Protein 9L4T (pdb70)

Radius of gyration: 19.94 Å; Cα contacts (8 Å, |Δi|>4): 734; chains: 2; bounding box: 51×48×60 Å

InterPro domains:
  IPR001214 SET domain [PF00856] (81-124)
  IPR003616 Post-SET domain [PS50868] (133-149)
  IPR003616 Post-SET domain [SM00508] (133-149)
  IPR046341 SET domain superfamily [G3DSA:2.170.270.10] (27-158)
  IPR046341 SET domain superfamily [SSF82199] (33-145)
  IPR053201 Flavunoidine biosynthesis N-methyltransferase [PTHR12350] (49-162)

Foldseek 3Di:
DAALDPDPVDDVVVFAHHPCFKDWAADPDRQTDAIFTQAKDAAFDWNGAAAADKDQDADQQWWDQDDGIIGRDPRPDSRHAADPDFQWDADSVRRTIGGHHIDHRGDTGHHHSQVTFLFHPDKDADDNVDPPTPRIHTHVNDDDDPVRVVVVVVVVVD/DAAQPPDPVDDVVVFAHHCCFKDFDADPVRDADAMFGAAWDAAFDFNGAAAADKDQDADQQWWAQDDGITGRDPRHPSRAAADPDFQWEQDSVRRTIGGHHGGHGGDTGHYHRQVTFLFHPDKDADDNPDPPDPRIHTHVNDDQDPVRCCSVVVCCVVVD

Sequence (318 aa):
RTGIYPSSDLKVEDGYPSSDTFQIIQTQDGRGAGVRVLKTFARGRRMARVSGQITAFCRLHTLQINAHTHLYDPHFSGLLLHSCVPNVRLDMAGFELWSLRDIAAGEMLTMDYASTEDVLMRQFECHCGAPNCRRWITGAKELPNDIGQALLAGLRAARTGIYPSSDLKVEDGYPSSDTFQIIQTQDGRGAGVRVLKTFARGRRMARVSGQITAFCRLHTLQINAHTHLYDPHFSGLLLHSCVPNVRLDMAGFELWSLRDIAAGEMLTMDYASTEDVLMRQFECHCGAPNCRRWITGAKELPNDIGQALLAGLRAAAL

Organism: Burkholderia thailandensis (strain ATCC 700388 / DSM 13276 / CCUG 48851 / CIP 106301 / E264) (NCBI:txid271848)

Secondary structure (DSSP, 8-state):
--BSSS-TTS-GGGT--BTTTEEEEE-SSSSEEEEEESS-B-SS-EEEE---EEESS--TTEEEEETTEEEE-TTTGGGPEE-SS-SEEEETTTTEEEESS-B-TTPEEEE-GGGT-SS-SS-EE-----TT--SEE--TT----HHHHHHHHHHS--/--BSSS-TTS-GGGT--BTTTEEEEE-TTS-EEEEEE-S-B-TT-EEEE---EEESS--TTEEEEETTEEEE-TTTGGGPEE-SS-SEEEETTTTEEEESS-B-TTPBPEE-GGGT-SS-SS-EE-----TT--SEE--TT----HHHHHHHHHHTTTT-

Nearest PDB structures (foldseek):
  4ynp-assembly1_A  TM=8.153E-01  e=9.801E-07  Homo sapiens
  4ype-assembly1_A  TM=7.576E-01  e=3.248E-07  Homo sapiens
  4ynm-assembly2_B  TM=7.936E-01  e=5.052E-07  Homo sapiens
  4ypu-assembly1_A  TM=7.597E-01  e=1.036E-06  Homo sapiens
  4ynp-assembly2_B  TM=7.049E-01  e=4.051E-07  Homo sapiens

Structure (mmCIF, N/CA/C/O backbone):
data_9L4T
#
_entry.id   9L4T
#
_cell.length_a   122.954
_cell.length_b   67.416
_cell.length_c   59.251
_cell.angle_alpha   90.00
_cell.angle_beta   117.48
_cell.angle_gamma   90.00
#
_symmetry.space_group_name_H-M   'C 1 2 1'
#
loop_
_entity.id
_entity.type
_entity.pdbx_description
1 polymer BurB
2 non-polymer METHIONINE
3 water water
#
loop_
_atom_site.group_PDB
_atom_site.id
_atom_site.type_symbol
_atom_site.label_atom_id
_atom_site.label_alt_id
_atom_site.label_comp_id
_atom_site.label_asym_id
_atom_site.label_entity_id
_atom_site.label_seq_id
_atom_site.pdbx_PDB_ins_code
_atom_site.Cartn_x
_atom_site.Cartn_y
_atom_site.Cartn_z
_atom_site.occupancy
_atom_site.B_iso_or_equiv
_atom_site.auth_seq_id
_atom_site.auth_comp_id
_atom_site.auth_asym_id
_atom_site.auth_atom_id
_atom_site.pdbx_PDB_model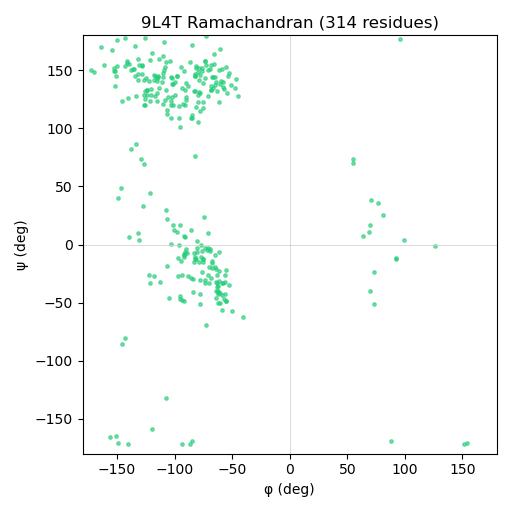_num
ATOM 1 N N . ARG A 1 12 ? -20.592 16.794 17.230 1.00 72.80 12 ARG A N 1
ATOM 2 C CA . ARG A 1 12 ? -21.451 15.780 16.627 1.00 69.00 12 ARG A CA 1
ATOM 3 C C . ARG A 1 12 ? -21.099 14.393 17.136 1.00 65.91 12 ARG A C 1
ATOM 4 O O . ARG A 1 12 ? -19.964 14.145 17.541 1.00 69.89 12 ARG A O 1
ATOM 12 N N . THR A 1 13 ? -22.077 13.489 17.089 1.00 66.48 13 THR A N 1
ATOM 13 C CA . THR A 1 13 ? -21.934 12.122 17.579 1.00 68.09 13 THR A CA 1
ATOM 14 C C . THR A 1 13 ? -21.732 11.139 16.425 1.00 64.13 13 THR A C 1
ATOM 15 O O . THR A 1 13 ? -22.403 11.232 15.394 1.00 63.36 13 THR A O 1
ATOM 19 N N . GLY A 1 14 ? -20.821 10.181 16.611 1.00 58.79 14 GLY A N 1
ATOM 20 C CA . GLY A 1 14 ? -20.286 9.392 15.514 1.00 56.91 14 GLY A CA 1
ATOM 21 C C . GLY A 1 14 ? -20.763 7.951 15.486 1.00 54.64 14 GLY A C 1
ATOM 22 O O . GLY A 1 14 ? -21.082 7.365 16.522 1.00 55.24 14 GLY A O 1
ATOM 23 N N . ILE A 1 15 ? -20.784 7.368 14.283 1.00 53.51 15 ILE A N 1
ATOM 24 C CA . ILE A 1 15 ? -21.170 5.961 14.154 1.00 51.77 15 ILE A CA 1
ATOM 25 C C . ILE A 1 15 ? -20.196 5.054 14.909 1.00 48.56 15 ILE A C 1
ATOM 26 O O . ILE A 1 15 ? -20.614 4.095 15.569 1.00 48.70 15 ILE A O 1
ATOM 31 N N . TYR A 1 16 ? -18.885 5.313 14.808 1.00 47.29 16 TYR A N 1
ATOM 32 C CA . TYR A 1 16 ? -17.908 4.403 15.434 1.00 49.33 16 TYR A CA 1
ATOM 33 C C . TYR A 1 16 ? -17.977 4.548 16.949 1.00 50.48 16 TYR A C 1
ATOM 34 O O . TYR A 1 16 ? -17.897 5.672 17.459 1.00 53.17 16 TYR A O 1
ATOM 43 N N . PRO A 1 17 ? -18.132 3.450 17.699 1.00 48.17 17 PRO A N 1
ATOM 44 C CA . PRO A 1 17 ? -18.172 3.575 19.176 1.00 53.23 17 PRO A CA 1
ATOM 45 C C . PRO A 1 17 ? -16.953 4.282 19.753 1.00 58.18 17 PRO A C 1
ATOM 46 O O . PRO A 1 17 ? -17.098 5.206 20.568 1.00 61.26 17 PRO A O 1
ATOM 50 N N . SER A 1 18 ? -15.752 3.870 19.342 1.00 56.71 18 SER A N 1
ATOM 51 C CA . SER A 1 18 ? -14.513 4.453 19.840 1.00 60.27 18 SER A CA 1
ATOM 52 C C . SER A 1 18 ? -14.576 5.977 19.888 1.00 62.69 18 SER A C 1
ATOM 53 O O . SER A 1 18 ? -14.905 6.633 18.898 1.00 60.79 18 SER A O 1
ATOM 56 N N . SER A 1 19 ? -14.256 6.533 21.058 1.00 65.35 19 SER A N 1
ATOM 57 C CA . SER A 1 19 ? -14.116 7.973 21.245 1.00 65.77 19 SER A CA 1
ATOM 58 C C . SER A 1 19 ? -12.802 8.516 20.691 1.00 65.55 19 SER A C 1
ATOM 59 O O . SER A 1 19 ? -12.560 9.726 20.780 1.00 65.91 19 SER A O 1
ATOM 62 N N . ASP A 1 20 ? -11.944 7.658 20.131 1.00 65.56 20 ASP A N 1
ATOM 63 C CA . ASP A 1 20 ? -10.743 8.119 19.441 1.00 65.70 20 ASP A CA 1
ATOM 64 C C . ASP A 1 20 ? -11.045 8.684 18.058 1.00 63.88 20 ASP A C 1
ATOM 65 O O . ASP A 1 20 ? -10.259 9.480 17.532 1.00 60.31 20 ASP A O 1
ATOM 70 N N . LEU A 1 21 ? -12.161 8.285 17.461 1.00 63.60 21 LEU A N 1
ATOM 71 C CA . LEU A 1 21 ? -12.523 8.681 16.108 1.00 59.33 21 LEU A CA 1
ATOM 72 C C . LEU A 1 21 ? -13.555 9.794 16.194 1.00 60.85 21 LEU A C 1
ATOM 73 O O . LEU A 1 21 ? -14.628 9.608 16.781 1.00 63.83 21 LEU A O 1
ATOM 78 N N . LYS A 1 22 ? -13.217 10.952 15.632 1.00 62.26 22 LYS A N 1
ATOM 79 C CA . LYS A 1 22 ? -13.981 12.179 15.808 1.00 63.19 22 LYS A CA 1
ATOM 80 C C . LYS A 1 22 ? -14.655 12.566 14.503 1.00 61.70 22 LYS A C 1
ATOM 81 O O . LYS A 1 22 ? -14.053 12.459 13.429 1.00 58.90 22 LYS A O 1
ATOM 87 N N . VAL A 1 23 ? -15.902 13.030 14.614 1.00 64.51 23 VAL A N 1
ATOM 88 C CA . VAL A 1 23 ? -16.682 13.401 13.439 1.00 62.28 23 VAL A CA 1
ATOM 89 C C . VAL A 1 23 ? -16.031 14.570 12.709 1.00 68.93 23 VAL A C 1
ATOM 90 O O . VAL A 1 23 ? -16.031 14.626 11.470 1.00 65.25 23 VAL A O 1
ATOM 94 N N . GLU A 1 24 ? -15.451 15.517 13.461 1.00 77.23 24 GLU A N 1
ATOM 95 C CA . GLU A 1 24 ? -14.842 16.696 12.850 1.00 80.16 24 GLU A CA 1
ATOM 96 C C . GLU A 1 24 ? -13.600 16.353 12.027 1.00 80.54 24 GLU A C 1
ATOM 97 O O . GLU A 1 24 ? -13.157 17.177 11.217 1.00 82.23 24 GLU A O 1
ATOM 103 N N . ASP A 1 25 ? -13.041 15.160 12.208 1.00 70.66 25 ASP A N 1
ATOM 104 C CA . ASP A 1 25 ? -11.956 14.650 11.382 1.00 64.66 25 ASP A CA 1
ATOM 105 C C . ASP A 1 25 ? -12.454 13.854 10.180 1.00 59.06 25 ASP A C 1
ATOM 106 O O . ASP A 1 25 ? -11.638 13.262 9.472 1.00 58.79 25 ASP A O 1
ATOM 111 N N . GLY A 1 26 ? -13.771 13.813 9.941 1.00 58.69 26 GLY A N 1
ATOM 112 C CA . GLY A 1 26 ? -14.344 13.120 8.805 1.00 51.54 26 GLY A CA 1
ATOM 113 C C . GLY A 1 26 ? -14.897 11.735 9.081 1.00 49.27 26 GLY A C 1
ATOM 114 O O . GLY A 1 26 ? -15.318 11.054 8.132 1.00 46.29 26 GLY A O 1
ATOM 115 N N . TYR A 1 27 ? -14.899 11.284 10.330 1.00 47.91 27 TYR A N 1
ATOM 116 C CA . TYR A 1 27 ? -15.459 9.973 10.606 1.00 45.50 27 TYR A CA 1
ATOM 117 C C . TYR A 1 27 ? -16.985 10.087 10.658 1.00 49.59 27 TYR A C 1
ATOM 118 O O . TYR A 1 27 ? -17.524 11.141 11.009 1.00 50.56 27 TYR A O 1
ATOM 127 N N . PRO A 1 28 ? -17.710 9.034 10.273 1.00 48.16 28 PRO A N 1
ATOM 128 C CA . PRO A 1 28 ? -19.140 9.201 9.965 1.00 46.97 28 PRO A CA 1
ATOM 129 C C . PRO A 1 28 ? -19.977 9.561 11.187 1.00 50.96 28 PRO A C 1
ATOM 130 O O . PRO A 1 28 ? -19.752 9.065 12.297 1.00 48.72 28 PRO A O 1
ATOM 134 N N . SER A 1 29 ? -20.982 10.412 10.960 1.00 54.66 29 SER A N 1
ATOM 135 C CA . SER A 1 29 ? -21.915 10.815 12.003 1.00 56.37 29 SER A CA 1
ATOM 136 C C . SER A 1 29 ? -23.323 10.318 11.691 1.00 59.56 29 SER A C 1
ATOM 137 O O . SER A 1 29 ? -23.742 10.269 10.527 1.00 53.75 29 SER A O 1
ATOM 140 N N . SER A 1 30 ? -24.052 9.964 12.754 1.00 59.06 30 SER A N 1
ATOM 141 C CA . SER A 1 30 ? -25.441 9.537 12.624 1.00 61.43 30 SER A CA 1
ATOM 142 C C . SER A 1 30 ? -26.356 10.647 12.108 1.00 62.99 30 SER A C 1
ATOM 143 O O . SER A 1 30 ? -27.443 10.354 11.598 1.00 63.80 30 SER A O 1
ATOM 146 N N . ASP A 1 31 ? -25.963 11.913 12.231 1.00 61.97 31 ASP A N 1
ATOM 147 C CA . ASP A 1 31 ? -26.753 12.939 11.564 1.00 62.51 31 ASP A CA 1
ATOM 148 C C . ASP A 1 31 ? -26.619 12.871 10.046 1.00 58.53 31 ASP A C 1
ATOM 149 O O . ASP A 1 31 ? -27.303 13.629 9.345 1.00 60.57 31 ASP A O 1
ATOM 154 N N . THR A 1 32 ? -25.743 12.000 9.534 1.00 56.65 32 THR A N 1
ATOM 155 C CA . THR A 1 32 ? -25.520 11.794 8.109 1.00 55.59 32 THR A CA 1
ATOM 156 C C . THR A 1 32 ? -25.774 10.369 7.654 1.00 53.08 32 THR A C 1
ATOM 157 O O . THR A 1 32 ? -26.214 10.170 6.523 1.00 52.47 32 THR A O 1
ATOM 161 N N . PHE A 1 33 ? -25.512 9.377 8.497 1.00 54.04 33 PHE A N 1
ATOM 162 C CA . PHE A 1 33 ? -25.649 7.973 8.136 1.00 51.55 33 PHE A CA 1
ATOM 163 C C . PHE A 1 33 ? -26.589 7.283 9.117 1.00 51.41 33 PHE A C 1
ATOM 164 O O . PHE A 1 33 ? -26.450 7.440 10.334 1.00 54.11 33 PHE A O 1
ATOM 172 N N . GLN A 1 34 ? -27.536 6.519 8.593 1.00 50.80 34 GLN A N 1
ATOM 173 C CA . GLN A 1 34 ? -28.429 5.710 9.409 1.00 51.98 34 GLN A CA 1
ATOM 174 C C . GLN A 1 34 ? -28.174 4.240 9.101 1.00 50.75 34 GLN A C 1
ATOM 175 O O . GLN A 1 34 ? -28.140 3.842 7.930 1.00 50.03 34 GLN A O 1
ATOM 181 N N . ILE A 1 35 ? -27.989 3.438 10.147 1.00 49.31 35 ILE A N 1
ATOM 182 C CA . ILE A 1 35 ? -27.799 2.001 9.990 1.00 50.16 35 ILE A CA 1
ATOM 183 C C . ILE A 1 35 ? -29.178 1.346 10.053 1.00 49.96 35 ILE A C 1
ATOM 184 O O . ILE A 1 35 ? -29.934 1.554 11.006 1.00 52.25 35 ILE A O 1
ATOM 189 N N . ILE A 1 36 ? -29.525 0.589 9.019 1.00 48.99 36 ILE A N 1
ATOM 190 C CA . ILE A 1 36 ? -30.848 -0.016 8.914 1.00 55.44 36 ILE A CA 1
ATOM 191 C C . ILE A 1 36 ? -30.802 -1.405 9.547 1.00 60.64 36 ILE A C 1
ATOM 192 O O . ILE A 1 36 ? -30.049 -2.279 9.094 1.00 59.50 36 ILE A O 1
ATOM 197 N N . GLN A 1 37 ? -31.612 -1.616 10.581 1.00 65.57 37 GLN A N 1
ATOM 198 C CA . GLN A 1 37 ? -31.731 -2.921 11.215 1.00 74.78 37 GLN A CA 1
ATOM 199 C C . GLN A 1 37 ? -33.034 -3.596 10.801 1.00 81.54 37 GLN A C 1
ATOM 200 O O . GLN A 1 37 ? -33.995 -2.944 10.387 1.00 77.81 37 GLN A O 1
ATOM 206 N N . THR A 1 38 ? -33.058 -4.922 10.925 1.00 91.60 38 THR A N 1
ATOM 207 C CA . THR A 1 38 ? -34.277 -5.687 10.699 1.00 97.39 38 THR A CA 1
ATOM 208 C C . THR A 1 38 ? -35.003 -5.882 12.037 1.00 104.27 38 THR A C 1
ATOM 209 O O . THR A 1 38 ? -34.627 -5.291 13.053 1.00 106.97 38 THR A O 1
ATOM 213 N N . GLN A 1 39 ? -36.063 -6.705 12.057 1.00 104.18 39 GLN A N 1
ATOM 214 C CA . GLN A 1 39 ? -36.826 -6.900 13.292 1.00 104.28 39 GLN A CA 1
ATOM 215 C C . GLN A 1 39 ? -35.940 -7.375 14.437 1.00 102.71 39 GLN A C 1
ATOM 216 O O . GLN A 1 39 ? -36.210 -7.068 15.605 1.00 101.13 39 GLN A O 1
ATOM 222 N N . ASP A 1 40 ? -34.841 -8.030 14.120 1.00 103.87 40 ASP A N 1
ATOM 223 C CA . ASP A 1 40 ? -33.899 -8.413 15.160 1.00 102.37 40 ASP A CA 1
ATOM 224 C C . ASP A 1 40 ? -32.635 -7.566 15.116 1.00 102.92 40 ASP A C 1
ATOM 225 O O . ASP A 1 40 ? -32.715 -6.349 15.014 1.00 103.91 40 ASP A O 1
ATOM 230 N N . GLY A 1 41 ? -31.465 -8.187 15.177 1.00 99.01 41 GLY A N 1
ATOM 231 C CA . GLY A 1 41 ? -30.251 -7.399 15.250 1.00 93.86 41 GLY A CA 1
ATOM 232 C C . GLY A 1 41 ? -29.441 -7.386 13.971 1.00 92.46 41 GLY A C 1
ATOM 233 O O . GLY A 1 41 ? -28.579 -6.519 13.792 1.00 88.24 41 GLY A O 1
ATOM 234 N N . ARG A 1 42 ? -29.693 -8.348 13.083 1.00 95.79 42 ARG A N 1
ATOM 235 C CA . ARG A 1 42 ? -28.978 -8.403 11.813 1.00 89.36 42 ARG A CA 1
ATOM 236 C C . ARG A 1 42 ? -29.314 -7.179 10.969 1.00 83.49 42 ARG A C 1
ATOM 237 O O . ARG A 1 42 ? -30.442 -6.677 10.993 1.00 85.38 42 ARG A O 1
ATOM 245 N N . GLY A 1 43 ? -28.322 -6.689 10.233 1.00 74.99 43 GLY A N 1
ATOM 246 C CA . GLY A 1 43 ? -28.471 -5.420 9.556 1.00 69.83 43 GLY A CA 1
ATOM 247 C C . GLY A 1 43 ? -29.144 -5.510 8.189 1.00 64.59 43 GLY A C 1
ATOM 248 O O . GLY A 1 43 ? -29.384 -6.585 7.631 1.00 66.58 43 GLY A O 1
ATOM 249 N N . ALA A 1 44 ? -29.437 -4.335 7.639 1.00 56.75 44 ALA A N 1
ATOM 250 C CA . ALA A 1 44 ? -30.032 -4.242 6.309 1.00 54.84 44 ALA A CA 1
ATOM 251 C C . ALA A 1 44 ? -29.544 -2.984 5.580 1.00 52.55 44 ALA A C 1
ATOM 252 O O . ALA A 1 44 ? -30.329 -2.227 5.011 1.00 51.38 44 ALA A O 1
ATOM 254 N N . GLY A 1 45 ? -28.228 -2.744 5.578 1.00 50.45 45 GLY A N 1
ATOM 255 C CA . GLY A 1 45 ? -27.634 -1.672 4.792 1.00 46.24 45 GLY A CA 1
ATOM 256 C C . GLY A 1 45 ? -27.422 -0.394 5.585 1.00 47.19 45 GLY A C 1
ATOM 257 O O . GLY A 1 45 ? -27.779 -0.274 6.758 1.00 48.09 45 GLY A O 1
ATOM 258 N N . VAL A 1 46 ? -26.818 0.584 4.909 1.00 44.20 46 VAL A N 1
ATOM 259 C CA . VAL A 1 46 ? -26.567 1.911 5.460 1.00 46.10 46 VAL A CA 1
ATOM 260 C C . VAL A 1 46 ? -27.211 2.937 4.536 1.00 47.25 46 VAL A C 1
ATOM 261 O O . VAL A 1 46 ? -27.008 2.896 3.317 1.00 46.31 46 VAL A O 1
ATOM 265 N N . ARG A 1 47 ? -27.944 3.880 5.116 1.00 45.73 47 ARG A N 1
ATOM 266 C CA . ARG A 1 47 ? -28.647 4.907 4.359 1.00 48.26 47 ARG A CA 1
ATOM 267 C C . ARG A 1 47 ? -28.066 6.281 4.670 1.00 48.86 47 ARG A C 1
ATOM 268 O O . ARG A 1 47 ? -27.736 6.578 5.823 1.00 49.18 47 ARG A O 1
ATOM 276 N N . VAL A 1 48 ? -27.945 7.123 3.643 1.00 51.36 48 VAL A N 1
ATOM 277 C CA . VAL A 1 48 ? -27.448 8.483 3.813 1.00 49.08 48 VAL A CA 1
ATOM 278 C C . VAL A 1 48 ? -28.611 9.421 4.124 1.00 50.56 48 VAL A C 1
ATOM 279 O O . VAL A 1 48 ? -29.701 9.333 3.533 1.00 49.28 48 VAL A O 1
ATOM 283 N N . LEU A 1 49 ? -28.398 10.304 5.091 1.00 51.46 49 LEU A N 1
ATOM 284 C CA . LEU A 1 49 ? -29.448 11.241 5.446 1.00 53.57 49 LEU A CA 1
ATOM 285 C C . LEU A 1 49 ? -29.303 12.571 4.733 1.00 54.69 49 LEU A C 1
ATOM 286 O O . LEU A 1 49 ? -30.251 13.353 4.735 1.00 52.83 49 LEU A O 1
ATOM 291 N N . LYS A 1 50 ? -28.147 12.843 4.135 1.00 55.67 50 LYS A N 1
ATOM 292 C CA . LYS A 1 50 ? -27.887 14.062 3.384 1.00 56.92 50 LYS A CA 1
ATOM 293 C C . LYS A 1 50 ? -27.513 13.706 1.953 1.00 57.95 50 LYS A C 1
ATOM 294 O O . LYS A 1 50 ? -27.080 12.591 1.659 1.00 56.51 50 LYS A O 1
ATOM 300 N N . THR A 1 51 ? -27.682 14.673 1.062 1.00 52.30 51 THR A N 1
ATOM 301 C CA . THR A 1 51 ? -27.293 14.492 -0.326 1.00 54.04 51 THR A CA 1
ATOM 302 C C . THR A 1 51 ? -25.777 14.673 -0.489 1.00 52.79 51 THR A C 1
ATOM 303 O O . THR A 1 51 ? -25.154 15.504 0.186 1.00 51.32 51 THR A O 1
ATOM 307 N N . PHE A 1 52 ? -25.175 13.842 -1.346 1.00 52.59 52 PHE A N 1
ATOM 308 C CA . PHE A 1 52 ? -23.744 13.901 -1.643 1.00 52.96 52 PHE A CA 1
ATOM 309 C C . PHE A 1 52 ? -23.560 14.029 -3.144 1.00 52.78 52 PHE A C 1
ATOM 310 O O . PHE A 1 52 ? -24.079 13.204 -3.901 1.00 55.86 52 PHE A O 1
ATOM 318 N N . ALA A 1 53 ? -22.838 15.060 -3.573 1.00 50.57 53 ALA A N 1
ATOM 319 C CA . ALA A 1 53 ? -22.403 15.135 -4.961 1.00 51.85 53 ALA A CA 1
ATOM 320 C C . ALA A 1 53 ? -21.353 14.066 -5.238 1.00 52.63 53 ALA A C 1
ATOM 321 O O . ALA A 1 53 ? -20.601 13.653 -4.345 1.00 48.96 53 ALA A O 1
ATOM 323 N N . ARG A 1 54 ? -21.311 13.612 -6.491 1.00 50.50 54 ARG A N 1
ATOM 324 C CA . ARG A 1 54 ? -20.314 12.627 -6.882 1.00 50.84 54 ARG A CA 1
ATOM 325 C C . ARG A 1 54 ? -18.907 13.186 -6.700 1.00 49.33 54 ARG A C 1
ATOM 326 O O . ARG A 1 54 ? -18.673 14.396 -6.810 1.00 45.66 54 ARG A O 1
ATOM 334 N N . GLY A 1 55 ? -17.967 12.289 -6.410 1.00 47.88 55 GLY A N 1
ATOM 335 C CA . GLY A 1 55 ? -16.566 12.684 -6.316 1.00 47.85 55 GLY A CA 1
ATOM 336 C C . GLY A 1 55 ? -16.227 13.403 -5.031 1.00 50.17 55 GLY A C 1
ATOM 337 O O . GLY A 1 55 ? -15.399 14.326 -5.035 1.00 50.72 55 GLY A O 1
ATOM 338 N N . ARG A 1 56 ? -16.856 13.007 -3.926 1.00 51.81 56 ARG A N 1
ATOM 339 C CA . ARG A 1 56 ? -16.612 13.604 -2.624 1.00 52.00 56 ARG A CA 1
ATOM 340 C C . ARG A 1 56 ? -16.317 12.505 -1.623 1.00 48.27 56 ARG A C 1
ATOM 341 O O . ARG A 1 56 ? -16.858 11.396 -1.719 1.00 46.51 56 ARG A O 1
ATOM 349 N N . ARG A 1 57 ? -15.458 12.824 -0.658 1.00 45.55 57 ARG A N 1
ATOM 350 C CA . ARG A 1 57 ? -15.246 11.926 0.469 1.00 43.98 57 ARG A CA 1
ATOM 351 C C . ARG A 1 57 ? -16.441 12.023 1.408 1.00 45.39 57 ARG A C 1
ATOM 352 O O . ARG A 1 57 ? -16.740 13.097 1.938 1.00 48.23 57 ARG A O 1
ATOM 360 N N . MET A 1 58 ? -17.150 10.905 1.577 1.00 45.00 58 MET A N 1
ATOM 361 C CA . MET A 1 58 ? -18.302 10.841 2.466 1.00 45.22 58 MET A CA 1
ATOM 362 C C . MET A 1 58 ? -17.938 10.485 3.895 1.00 43.89 58 MET A C 1
ATOM 363 O O . MET A 1 58 ? -18.687 10.850 4.808 1.00 43.86 58 MET A O 1
ATOM 368 N N . ALA A 1 59 ? -16.834 9.766 4.114 1.00 41.91 59 ALA A N 1
ATOM 369 C CA . ALA A 1 59 ? -16.472 9.344 5.463 1.00 40.27 59 ALA A CA 1
ATOM 370 C C . ALA A 1 59 ? -15.062 8.766 5.477 1.00 43.25 59 ALA A C 1
ATOM 371 O O . ALA A 1 59 ? -14.617 8.165 4.490 1.00 40.76 59 ALA A O 1
ATOM 373 N N . ARG A 1 60 ? -14.368 8.946 6.605 1.00 39.75 60 ARG A N 1
ATOM 374 C CA . ARG A 1 60 ? -13.215 8.104 6.883 1.00 40.17 60 ARG A CA 1
ATOM 375 C C . ARG A 1 60 ? -13.696 6.792 7.483 1.00 36.92 60 ARG A C 1
ATOM 376 O O . ARG A 1 60 ? -14.691 6.746 8.209 1.00 38.18 60 ARG A O 1
ATOM 384 N N . VAL A 1 61 ? -12.979 5.720 7.173 1.00 32.78 61 VAL A N 1
ATOM 385 C CA . VAL A 1 61 ? -13.330 4.381 7.618 1.00 35.79 61 VAL A CA 1
ATOM 386 C C . VAL A 1 61 ? -12.331 3.915 8.670 1.00 37.07 61 VAL A C 1
ATOM 387 O O . VAL A 1 61 ? -11.159 4.319 8.667 1.00 34.23 61 VAL A O 1
ATOM 391 N N . SER A 1 62 ? -12.801 3.073 9.589 1.00 32.86 62 SER A N 1
ATOM 392 C CA . SER A 1 62 ? -11.903 2.459 10.542 1.00 36.03 62 SER A CA 1
ATOM 393 C C . SER A 1 62 ? -12.445 1.079 10.909 1.00 38.60 62 SER A C 1
ATOM 394 O O . SER A 1 62 ? -13.411 0.586 10.310 1.00 33.10 62 SER A O 1
ATOM 397 N N . GLY A 1 63 ? -11.835 0.468 11.915 1.00 29.70 63 GLY A N 1
ATOM 398 C CA . GLY A 1 63 ? -12.072 -0.922 12.238 1.00 33.21 63 GLY A CA 1
ATOM 399 C C . GLY A 1 63 ? -10.828 -1.514 12.881 1.00 39.81 63 GLY A C 1
ATOM 400 O O . GLY A 1 63 ? -9.867 -0.802 13.198 1.00 35.49 63 GLY A O 1
ATOM 401 N N . GLN A 1 64 ? -10.856 -2.832 13.070 1.00 33.17 64 GLN A N 1
ATOM 402 C CA . GLN A 1 64 ? -9.765 -3.542 13.720 1.00 39.01 64 GLN A CA 1
ATOM 403 C C . GLN A 1 64 ? -9.070 -4.464 12.724 1.00 41.31 64 GLN A C 1
ATOM 404 O O . GLN A 1 64 ? -9.729 -5.175 11.953 1.00 38.28 64 GLN A O 1
ATOM 410 N N . ILE A 1 65 ? -7.734 -4.433 12.729 1.00 37.60 65 ILE A N 1
ATOM 411 C CA . ILE A 1 65 ? -6.968 -5.332 11.882 1.00 37.57 65 ILE A CA 1
ATOM 412 C C . ILE A 1 65 ? -7.270 -6.768 12.250 1.00 37.65 65 ILE A C 1
ATOM 413 O O . ILE A 1 65 ? -7.310 -7.133 13.431 1.00 40.12 65 ILE A O 1
ATOM 418 N N . THR A 1 66 ? -7.418 -7.616 11.239 1.00 32.95 66 THR A N 1
ATOM 419 C CA . THR A 1 66 ? -7.548 -9.038 11.505 1.00 39.63 66 THR A CA 1
ATOM 420 C C . THR A 1 66 ? -6.977 -9.802 10.323 1.00 39.93 66 THR A C 1
ATOM 421 O O . THR A 1 66 ? -6.947 -9.297 9.195 1.00 37.43 66 THR A O 1
ATOM 425 N N . ALA A 1 67 ? -6.521 -11.026 10.600 1.00 39.65 67 ALA A N 1
ATOM 426 C CA . ALA A 1 67 ? -5.910 -11.910 9.616 1.00 39.91 67 ALA A CA 1
ATOM 427 C C . ALA A 1 67 ? -6.919 -12.698 8.798 1.00 46.32 67 ALA A C 1
ATOM 428 O O . ALA A 1 67 ? -6.535 -13.278 7.774 1.00 43.27 67 ALA A O 1
ATOM 430 N N . PHE A 1 68 ? -8.184 -12.757 9.220 1.00 41.18 68 PHE A N 1
ATOM 431 C CA . PHE A 1 68 ? -9.128 -13.711 8.658 1.00 43.75 68 PHE A CA 1
ATOM 432 C C . PHE A 1 68 ? -10.323 -12.985 8.052 1.00 45.34 68 PHE A C 1
ATOM 433 O O . PHE A 1 68 ? -10.996 -12.196 8.730 1.00 39.74 68 PHE A O 1
ATOM 441 N N . CYS A 1 69 ? -10.561 -13.239 6.766 1.00 43.61 69 CYS A N 1
ATOM 442 C CA . CYS A 1 69 ? -11.796 -12.820 6.139 1.00 43.20 69 CYS A CA 1
ATOM 443 C C . CYS A 1 69 ? -12.980 -13.341 6.948 1.00 47.08 69 CYS A C 1
ATOM 444 O O . CYS A 1 69 ? -12.928 -14.429 7.530 1.00 48.76 69 CYS A O 1
ATOM 447 N N . ARG A 1 70 ? -14.049 -12.549 6.998 1.00 47.42 70 ARG A N 1
ATOM 448 C CA . ARG A 1 70 ? -15.173 -12.816 7.893 1.00 46.83 70 ARG A CA 1
ATOM 449 C C . ARG A 1 70 ? -16.353 -11.986 7.420 1.00 45.29 70 ARG A C 1
ATOM 450 O O . ARG A 1 70 ? -16.208 -11.103 6.573 1.00 45.00 70 ARG A O 1
ATOM 458 N N . LEU A 1 71 ? -17.524 -12.264 7.989 1.00 44.65 71 LEU A N 1
ATOM 459 C CA . LEU A 1 71 ? -18.623 -11.319 7.855 1.00 46.90 71 LEU A CA 1
ATOM 460 C C . LEU A 1 71 ? -18.186 -9.974 8.412 1.00 45.90 71 LEU A C 1
ATOM 461 O O . LEU A 1 71 ? -17.551 -9.913 9.468 1.00 46.94 71 LEU A O 1
ATOM 466 N N . HIS A 1 72 ? -18.495 -8.896 7.677 1.00 42.09 72 HIS A N 1
ATOM 467 C CA . HIS A 1 72 ? -18.172 -7.521 8.060 1.00 42.73 72 HIS A CA 1
ATOM 468 C C . HIS A 1 72 ? -16.673 -7.198 8.007 1.00 42.59 72 HIS A C 1
ATOM 469 O O . HIS A 1 72 ? -16.248 -6.187 8.568 1.00 38.86 72 HIS A O 1
ATOM 476 N N . THR A 1 73 ? -15.840 -7.998 7.339 1.00 39.88 73 THR A N 1
ATOM 477 C CA . THR A 1 73 ? -14.471 -7.571 7.067 1.00 41.25 73 THR A CA 1
ATOM 478 C C . THR A 1 73 ? -14.361 -7.126 5.620 1.00 41.84 73 THR A C 1
ATOM 479 O O . THR A 1 73 ? -14.995 -7.705 4.728 1.00 38.96 73 THR A O 1
ATOM 483 N N . LEU A 1 74 ? -13.544 -6.108 5.397 1.00 35.41 74 LEU A N 1
ATOM 484 C CA . LEU A 1 74 ? -13.134 -5.699 4.069 1.00 37.93 74 LEU A CA 1
ATOM 485 C C . LEU A 1 74 ? -11.640 -5.947 3.939 1.00 40.60 74 LEU A C 1
ATOM 486 O O . LEU A 1 74 ? -10.904 -5.798 4.914 1.00 34.70 74 LEU A O 1
ATOM 491 N N . GLN A 1 75 ? -11.208 -6.358 2.745 1.00 37.01 75 GLN A N 1
ATOM 492 C CA . GLN A 1 75 ? -9.834 -6.789 2.508 1.00 39.15 75 GLN A CA 1
ATOM 493 C C . GLN A 1 75 ? -8.910 -5.587 2.361 1.00 36.52 75 GLN A C 1
ATOM 494 O O . GLN A 1 75 ? -9.210 -4.655 1.612 1.00 35.54 75 GLN A O 1
ATOM 500 N N . ILE A 1 76 ? -7.788 -5.606 3.078 1.00 37.07 76 ILE A N 1
ATOM 501 C CA . ILE A 1 76 ? -6.787 -4.535 2.978 1.00 33.98 76 ILE A CA 1
ATOM 502 C C . ILE A 1 76 ? -5.708 -4.874 1.958 1.00 34.63 76 ILE A C 1
ATOM 503 O O . ILE A 1 76 ? -5.333 -4.050 1.122 1.00 32.91 76 ILE A O 1
ATOM 508 N N . ASN A 1 77 ? -5.166 -6.080 2.040 1.00 34.77 77 ASN A N 1
ATOM 509 C CA . ASN A 1 77 ? -4.135 -6.553 1.142 1.00 35.86 77 ASN A CA 1
ATOM 510 C C . ASN A 1 77 ? -4.313 -8.068 1.067 1.00 36.78 77 ASN A C 1
ATOM 511 O O . ASN A 1 77 ? -5.343 -8.597 1.500 1.00 34.73 77 ASN A O 1
ATOM 516 N N . ALA A 1 78 ? -3.312 -8.786 0.557 1.00 39.20 78 ALA A N 1
ATOM 517 C CA . ALA A 1 78 ? -3.575 -10.191 0.239 1.00 43.37 78 ALA A CA 1
ATOM 518 C C . ALA A 1 78 ? -3.815 -11.070 1.463 1.00 41.54 78 ALA A C 1
ATOM 519 O O . ALA A 1 78 ? -4.294 -12.198 1.303 1.00 45.09 78 ALA A O 1
ATOM 521 N N . HIS A 1 79 ? -3.492 -10.610 2.673 1.00 38.97 79 HIS A N 1
ATOM 522 C CA . HIS A 1 79 ? -3.590 -11.498 3.827 1.00 40.74 79 HIS A CA 1
ATOM 523 C C . HIS A 1 79 ? -4.154 -10.796 5.042 1.00 38.63 79 HIS A C 1
ATOM 524 O O . HIS A 1 79 ? -4.157 -11.381 6.126 1.00 41.07 79 HIS A O 1
ATOM 531 N N . THR A 1 80 ? -4.595 -9.565 4.906 1.00 36.12 80 THR A N 1
ATOM 532 C CA . THR A 1 80 ? -5.046 -8.782 6.041 1.00 38.90 80 THR A CA 1
ATOM 533 C C . THR A 1 80 ? -6.384 -8.146 5.698 1.00 38.39 80 THR A C 1
ATOM 534 O O . THR A 1 80 ? -6.643 -7.810 4.540 1.00 31.40 80 THR A O 1
ATOM 538 N N . HIS A 1 81 ? -7.230 -8.001 6.713 1.00 34.63 81 HIS A N 1
ATOM 539 C CA . HIS A 1 81 ? -8.599 -7.587 6.511 1.00 37.54 81 HIS A CA 1
ATOM 540 C C . HIS A 1 81 ? -8.954 -6.609 7.612 1.00 38.48 81 HIS A C 1
ATOM 541 O O . HIS A 1 81 ? -8.347 -6.603 8.688 1.00 32.97 81 HIS A O 1
ATOM 548 N N . LEU A 1 82 ? -9.929 -5.761 7.320 1.00 34.72 82 LEU A N 1
ATOM 549 C CA . LEU A 1 82 ? -10.412 -4.769 8.264 1.00 32.20 82 LEU A CA 1
ATOM 550 C C . LEU A 1 82 ? -11.766 -5.213 8.770 1.00 38.71 82 LEU A C 1
ATOM 551 O O . LEU A 1 82 ? -12.719 -5.283 7.987 1.00 40.09 82 LEU A O 1
ATOM 556 N N . TYR A 1 83 ? -11.853 -5.492 10.070 1.00 36.72 83 TYR A N 1
ATOM 557 C CA . TYR A 1 83 ? -13.108 -5.854 10.721 1.00 39.05 83 TYR A CA 1
ATOM 558 C C . TYR A 1 83 ? -13.856 -4.582 11.110 1.00 40.76 83 TYR A C 1
ATOM 559 O O . TYR A 1 83 ? -13.417 -3.841 11.999 1.00 33.85 83 TYR A O 1
ATOM 568 N N . ASP A 1 84 ? -14.990 -4.321 10.448 1.00 32.51 84 ASP A N 1
ATOM 569 C CA . ASP A 1 84 ? -15.781 -3.119 10.707 1.00 33.26 84 ASP A CA 1
ATOM 570 C C . ASP A 1 84 ? -17.261 -3.487 10.727 1.00 43.46 84 ASP A C 1
ATOM 571 O O . ASP A 1 84 ? -17.982 -3.312 9.735 1.00 36.09 84 ASP A O 1
ATOM 576 N N . PRO A 1 85 ? -17.752 -3.993 11.861 1.00 41.10 85 PRO A N 1
ATOM 577 C CA . PRO A 1 85 ? -19.186 -4.242 11.996 1.00 41.32 85 PRO A CA 1
ATOM 578 C C . PRO A 1 85 ? -19.994 -3.000 12.330 1.00 41.64 85 PRO A C 1
ATOM 579 O O . PRO A 1 85 ? -21.210 -3.113 12.516 1.00 41.11 85 PRO A O 1
ATOM 583 N N . HIS A 1 86 ? -19.381 -1.819 12.412 1.00 38.63 86 HIS A N 1
ATOM 584 C CA . HIS A 1 86 ? -20.135 -0.618 12.760 1.00 39.63 86 HIS A CA 1
ATOM 585 C C . HIS A 1 86 ? -20.566 0.223 11.551 1.00 40.42 86 HIS A C 1
ATOM 586 O O . HIS A 1 86 ? -21.591 0.916 11.621 1.00 40.13 86 HIS A O 1
ATOM 593 N N . PHE A 1 87 ? -19.830 0.172 10.440 1.00 38.27 87 PHE A N 1
ATOM 594 C CA . PHE A 1 87 ? -20.074 1.092 9.334 1.00 40.07 87 PHE A CA 1
ATOM 595 C C . PHE A 1 87 ? -19.876 0.409 7.989 1.00 39.65 87 PHE A C 1
ATOM 596 O O . PHE A 1 87 ? -20.849 -0.037 7.367 1.00 35.82 87 PHE A O 1
ATOM 604 N N . SER A 1 88 ? -18.624 0.274 7.543 1.00 35.28 88 SER A N 1
ATOM 605 C CA . SER A 1 88 ? -18.403 -0.083 6.145 1.00 36.26 88 SER A CA 1
ATOM 606 C C . SER A 1 88 ? -18.729 -1.546 5.852 1.00 36.55 88 SER A C 1
ATOM 607 O O . SER A 1 88 ? -19.122 -1.872 4.729 1.00 38.87 88 SER A O 1
ATOM 610 N N . GLY A 1 89 ? -18.553 -2.440 6.821 1.00 34.74 89 GLY A N 1
ATOM 611 C CA . GLY A 1 89 ? -18.935 -3.818 6.660 1.00 33.85 89 GLY A CA 1
ATOM 612 C C . GLY A 1 89 ? -20.433 -4.049 6.649 1.00 40.57 89 GLY A C 1
ATOM 613 O O . GLY A 1 89 ? -20.879 -5.186 6.469 1.00 37.98 89 GLY A O 1
ATOM 614 N N . LEU A 1 90 ? -21.219 -2.997 6.846 1.00 36.63 90 LEU A N 1
ATOM 615 C CA . LEU A 1 90 ? -22.664 -3.072 6.800 1.00 38.93 90 LEU A CA 1
ATOM 616 C C . LEU A 1 90 ? -23.230 -2.675 5.446 1.00 40.26 90 LEU A C 1
ATOM 617 O O . LEU A 1 90 ? -24.456 -2.711 5.271 1.00 41.80 90 LEU A O 1
ATOM 622 N N . LEU A 1 91 ? -22.387 -2.302 4.481 1.00 37.67 91 LEU A N 1
ATOM 623 C CA . LEU A 1 91 ? -22.907 -1.839 3.199 1.00 38.94 91 LEU A CA 1
ATOM 624 C C . LEU A 1 91 ? -23.333 -3.036 2.375 1.00 42.17 91 LEU A C 1
ATOM 625 O O . LEU A 1 91 ? -22.577 -4.014 2.233 1.00 33.23 91 LEU A O 1
ATOM 630 N N . LEU A 1 92 ? -24.555 -2.960 1.842 1.00 39.03 92 LEU A N 1
ATOM 631 C CA . LEU A 1 92 ? -25.032 -4.004 0.953 1.00 36.97 92 LEU A CA 1
ATOM 632 C C . LEU A 1 92 ? -24.339 -3.880 -0.404 1.00 37.51 92 LEU A C 1
ATOM 633 O O . LEU A 1 92 ? -23.803 -2.825 -0.777 1.00 37.00 92 LEU A O 1
ATOM 638 N N . HIS A 1 93 ? -24.325 -4.991 -1.130 1.00 37.10 93 HIS A N 1
ATOM 639 C CA . HIS A 1 93 ? -23.715 -5.033 -2.444 1.00 40.56 93 HIS A CA 1
ATOM 640 C C . HIS A 1 93 ? -24.653 -4.471 -3.515 1.00 44.85 93 HIS A C 1
ATOM 641 O O . HIS A 1 93 ? -25.884 -4.534 -3.402 1.00 41.97 93 HIS A O 1
ATOM 648 N N . SER A 1 94 ? -24.057 -3.925 -4.572 1.00 44.24 94 SER A N 1
ATOM 649 C CA . SER A 1 94 ? -24.819 -3.684 -5.785 1.00 45.37 94 SER A CA 1
ATOM 650 C C . SER A 1 94 ? -23.887 -3.759 -6.979 1.00 45.28 94 SER A C 1
ATOM 651 O O . SER A 1 94 ? -22.730 -3.339 -6.899 1.00 43.63 94 SER A O 1
ATOM 654 N N . CYS A 1 95 ? -24.411 -4.277 -8.097 1.00 51.23 95 CYS A N 1
ATOM 655 C CA . CYS A 1 95 ? -23.608 -4.361 -9.311 1.00 50.00 95 CYS A CA 1
ATOM 656 C C . CYS A 1 95 ? -23.452 -3.010 -9.998 1.00 47.50 95 CYS A C 1
ATOM 657 O O . CYS A 1 95 ? -22.633 -2.895 -10.915 1.00 45.34 95 CYS A O 1
ATOM 660 N N . VAL A 1 96 ? -24.222 -2.002 -9.596 1.00 49.04 96 VAL A N 1
ATOM 661 C CA . VAL A 1 96 ? -24.023 -0.627 -10.067 1.00 49.12 96 VAL A CA 1
ATOM 662 C C . VAL A 1 96 ? -23.958 0.284 -8.840 1.00 48.90 96 VAL A C 1
ATOM 663 O O . VAL A 1 96 ? -24.900 1.037 -8.555 1.00 44.26 96 VAL A O 1
ATOM 667 N N . PRO A 1 97 ? -22.860 0.250 -8.091 1.00 45.85 97 PRO A N 1
ATOM 668 C CA . PRO A 1 97 ? -22.846 0.888 -6.768 1.00 43.48 97 PRO A CA 1
ATOM 669 C C . PRO A 1 97 ? -22.803 2.415 -6.848 1.00 42.59 97 PRO A C 1
ATOM 670 O O . PRO A 1 97 ? -22.360 3.018 -7.833 1.00 45.18 97 PRO A O 1
ATOM 674 N N . ASN A 1 98 ? -23.248 3.055 -5.769 1.00 39.04 98 ASN A N 1
ATOM 675 C CA . ASN A 1 98 ? -23.100 4.502 -5.690 1.00 42.70 98 ASN A CA 1
ATOM 676 C C . ASN A 1 98 ? -21.875 4.952 -4.886 1.00 44.49 98 ASN A C 1
ATOM 677 O O . ASN A 1 98 ? -21.523 6.138 -4.948 1.00 44.07 98 ASN A O 1
ATOM 682 N N . VAL A 1 99 ? -21.198 4.052 -4.154 1.00 42.14 99 VAL A N 1
ATOM 683 C CA . VAL A 1 99 ? -20.024 4.456 -3.380 1.00 42.69 99 VAL A CA 1
ATOM 684 C C . VAL A 1 99 ? -18.868 3.507 -3.652 1.00 40.52 99 VAL A C 1
ATOM 685 O O . VAL A 1 99 ? -19.053 2.340 -4.020 1.00 37.72 99 VAL A O 1
ATOM 689 N N . ARG A 1 100 ? -17.655 4.023 -3.466 1.00 42.37 100 ARG A N 1
ATOM 690 C CA . ARG A 1 100 ? -16.442 3.233 -3.586 1.00 39.38 100 ARG A CA 1
ATOM 691 C C . ARG A 1 100 ? -15.668 3.256 -2.273 1.00 39.40 100 ARG A C 1
ATOM 692 O O . ARG A 1 100 ? -15.485 4.313 -1.655 1.00 38.80 100 ARG A O 1
ATOM 700 N N . LEU A 1 101 ? -15.217 2.085 -1.853 1.00 38.86 101 LEU A N 1
ATOM 701 C CA . LEU A 1 101 ? -14.355 1.967 -0.684 1.00 41.29 101 LEU A CA 1
ATOM 702 C C . LEU A 1 101 ? -12.897 2.000 -1.146 1.00 39.75 101 LEU A C 1
ATOM 703 O O . LEU A 1 101 ? -12.472 1.176 -1.965 1.00 40.31 101 LEU A O 1
ATOM 708 N N . ASP A 1 102 ? -12.149 2.967 -0.652 1.00 33.02 102 ASP A N 1
ATOM 709 C CA . ASP A 1 102 ? -10.726 3.064 -0.914 1.00 37.56 102 ASP A CA 1
ATOM 710 C C . ASP A 1 102 ? -10.005 2.407 0.264 1.00 41.23 102 ASP A C 1
ATOM 711 O O . ASP A 1 102 ? -10.006 2.944 1.377 1.00 33.50 102 ASP A O 1
ATOM 716 N N . MET A 1 103 ? -9.414 1.234 0.035 1.00 37.23 103 MET A N 1
ATOM 717 C CA . MET A 1 103 ? -8.788 0.484 1.115 1.00 38.74 103 MET A CA 1
ATOM 718 C C . MET A 1 103 ? -7.299 0.800 1.285 1.00 38.34 103 MET A C 1
ATOM 719 O O . MET A 1 103 ? -6.628 0.121 2.066 1.00 39.55 103 MET A O 1
ATOM 724 N N . ALA A 1 104 ? -6.768 1.793 0.571 1.00 39.49 104 ALA A N 1
ATOM 725 C CA . ALA A 1 104 ? -5.419 2.292 0.834 1.00 38.73 104 ALA A CA 1
ATOM 726 C C . ALA A 1 104 ? -5.468 3.509 1.741 1.00 39.53 104 ALA A C 1
ATOM 727 O O . ALA A 1 104 ? -4.733 3.591 2.737 1.00 40.30 104 ALA A O 1
ATOM 729 N N . GLY A 1 105 ? -6.356 4.445 1.424 1.00 36.84 105 GLY A N 1
ATOM 730 C CA . GLY A 1 105 ? -6.594 5.584 2.284 1.00 39.72 105 GLY A CA 1
ATOM 731 C C . GLY A 1 105 ? -7.662 5.406 3.334 1.00 37.96 105 GLY A C 1
ATOM 732 O O . GLY A 1 105 ? -7.826 6.295 4.179 1.00 33.77 105 GLY A O 1
ATOM 733 N N . PHE A 1 106 ? -8.406 4.294 3.298 1.00 32.32 106 PHE A N 1
ATOM 734 C CA . PHE A 1 106 ? -9.493 4.011 4.249 1.00 35.50 106 PHE A CA 1
ATOM 735 C C . PHE A 1 106 ? -10.535 5.144 4.281 1.00 36.94 106 PHE A C 1
ATOM 736 O O . PHE A 1 106 ? -10.685 5.876 5.272 1.00 33.88 106 PHE A O 1
ATOM 744 N N . GLU A 1 107 ? -11.292 5.247 3.178 1.00 35.10 107 GLU A N 1
ATOM 745 C CA . GLU A 1 107 ? -12.263 6.325 2.962 1.00 35.80 107 GLU A CA 1
ATOM 746 C C . GLU A 1 107 ? -13.393 5.851 2.054 1.00 39.83 107 GLU A C 1
ATOM 747 O O . GLU A 1 107 ? -13.189 5.026 1.156 1.00 39.21 107 GLU A O 1
ATOM 753 N N . LEU A 1 108 ? -14.584 6.416 2.277 1.00 39.80 108 LEU A N 1
ATOM 754 C CA . LEU A 1 108 ? -15.771 6.149 1.467 1.00 41.78 108 LEU A CA 1
ATOM 755 C C . LEU A 1 108 ? -16.002 7.328 0.523 1.00 39.00 108 LEU A C 1
ATOM 756 O O . LEU A 1 108 ? -16.178 8.461 0.986 1.00 41.11 108 LEU A O 1
ATOM 761 N N . TRP A 1 109 ? -15.987 7.073 -0.793 1.00 38.93 109 TRP A N 1
ATOM 762 C CA . TRP A 1 109 ? -16.197 8.122 -1.796 1.00 41.88 109 TRP A CA 1
ATOM 763 C C . TRP A 1 109 ? -17.453 7.860 -2.632 1.00 41.27 109 TRP A C 1
ATOM 764 O O . TRP A 1 109 ? -17.793 6.710 -2.939 1.00 40.05 109 TRP A O 1
ATOM 775 N N . SER A 1 110 ? -18.135 8.939 -3.015 1.00 39.04 110 SER A N 1
ATOM 776 C CA . SER A 1 110 ? -19.332 8.822 -3.835 1.00 43.84 110 SER A CA 1
ATOM 777 C C . SER A 1 110 ? -18.926 8.617 -5.285 1.00 44.32 110 SER A C 1
ATOM 778 O O . SER A 1 110 ? -18.183 9.432 -5.838 1.00 43.91 110 SER A O 1
ATOM 781 N N . LEU A 1 111 ? -19.383 7.517 -5.893 1.00 43.42 111 LEU A N 1
ATOM 782 C CA . LEU A 1 111 ? -19.134 7.295 -7.316 1.00 46.63 111 LEU A CA 1
ATOM 783 C C . LEU A 1 111 ? -20.075 8.126 -8.174 1.00 47.12 111 LEU A C 1
ATOM 784 O O . LEU A 1 111 ? -19.700 8.549 -9.270 1.00 47.95 111 LEU A O 1
ATOM 789 N N . ARG A 1 112 ? -21.279 8.393 -7.686 1.00 44.64 112 ARG A N 1
ATOM 790 C CA . ARG A 1 112 ? -22.246 9.166 -8.448 1.00 51.48 112 ARG A CA 1
ATOM 791 C C . ARG A 1 112 ? -23.012 10.051 -7.473 1.00 50.58 112 ARG A C 1
ATOM 792 O O . ARG A 1 112 ? -22.755 10.038 -6.261 1.00 49.83 112 ARG A O 1
ATOM 800 N N . ASP A 1 113 ? -23.921 10.868 -8.011 1.00 52.31 113 ASP A N 1
ATOM 801 C CA . ASP A 1 113 ? -24.751 11.719 -7.167 1.00 51.31 113 ASP A CA 1
ATOM 802 C C . ASP A 1 113 ? -25.687 10.848 -6.343 1.00 52.57 113 ASP A C 1
ATOM 803 O O . ASP A 1 113 ? -26.287 9.900 -6.864 1.00 52.06 113 ASP A O 1
ATOM 808 N N . ILE A 1 114 ? -25.791 11.155 -5.051 1.00 51.35 114 ILE A N 1
ATOM 809 C CA . ILE A 1 114 ? -26.548 10.353 -4.098 1.00 50.78 114 ILE A CA 1
ATOM 810 C C . ILE A 1 114 ? -27.529 11.289 -3.426 1.00 50.86 114 ILE A C 1
ATOM 811 O O . ILE A 1 114 ? -27.116 12.282 -2.811 1.00 51.31 114 ILE A O 1
ATOM 816 N N . ALA A 1 115 ? -28.822 10.992 -3.565 1.00 50.18 115 ALA A N 1
ATOM 817 C CA . ALA A 1 115 ? -29.868 11.796 -2.941 1.00 51.37 115 ALA A CA 1
ATOM 818 C C . ALA A 1 115 ? -30.051 11.388 -1.483 1.00 50.65 115 ALA A C 1
ATOM 819 O O . ALA A 1 115 ? -29.904 10.211 -1.131 1.00 49.16 115 ALA A O 1
ATOM 821 N N . ALA A 1 116 ? -30.362 12.368 -0.633 1.00 50.05 116 ALA A N 1
ATOM 822 C CA . ALA A 1 116 ? -30.755 12.070 0.740 1.00 51.80 116 ALA A CA 1
ATOM 823 C C . ALA A 1 116 ? -31.806 10.958 0.781 1.00 52.15 116 ALA A C 1
ATOM 824 O O . ALA A 1 116 ? -32.758 10.945 -0.012 1.00 52.16 116 ALA A O 1
ATOM 826 N N . GLY A 1 117 ? -31.604 9.999 1.699 1.00 51.47 117 GLY A N 1
ATOM 827 C CA . GLY A 1 117 ? -32.451 8.828 1.815 1.00 50.75 117 GLY A CA 1
ATOM 828 C C . GLY A 1 117 ? -31.993 7.611 1.039 1.00 52.52 117 GLY A C 1
ATOM 829 O O . GLY A 1 117 ? -32.519 6.511 1.269 1.00 51.35 117 GLY A O 1
ATOM 830 N N . GLU A 1 118 ? -31.028 7.765 0.136 1.00 49.28 118 GLU A N 1
ATOM 831 C CA . GLU A 1 118 ? -30.613 6.655 -0.705 1.00 49.62 118 GLU A CA 1
ATOM 832 C C . GLU A 1 118 ? -29.797 5.637 0.081 1.00 51.56 118 GLU A C 1
ATOM 833 O O . GLU A 1 118 ? -29.011 5.986 0.965 1.00 47.53 118 GLU A O 1
ATOM 839 N N . MET A 1 119 ? -29.998 4.371 -0.259 1.00 47.91 119 MET A N 1
ATOM 840 C CA . MET A 1 119 ? -29.168 3.298 0.250 1.00 48.94 119 MET A CA 1
ATOM 841 C C . MET A 1 119 ? -27.761 3.434 -0.324 1.00 45.44 119 MET A C 1
ATOM 842 O O . MET A 1 119 ? -27.578 3.853 -1.472 1.00 42.56 119 MET A O 1
ATOM 847 N N . LEU A 1 120 ? -26.758 3.106 0.482 1.00 46.07 120 LEU A N 1
ATOM 848 C CA . LEU A 1 120 ? -25.377 3.116 0.009 1.00 44.13 120 LEU A CA 1
ATOM 849 C C . LEU A 1 120 ? -24.976 1.688 -0.320 1.00 41.06 120 LEU A C 1
ATOM 850 O O . LEU A 1 120 ? -25.170 0.777 0.496 1.00 40.88 120 LEU A O 1
ATOM 855 N N . THR A 1 121 ? -24.439 1.493 -1.519 1.00 37.62 121 THR A N 1
ATOM 856 C CA . THR A 1 121 ? -24.136 0.158 -2.004 1.00 40.05 121 THR A CA 1
ATOM 857 C C . THR A 1 121 ? -22.746 0.163 -2.609 1.00 39.74 121 THR A C 1
ATOM 858 O O . THR A 1 121 ? -22.334 1.150 -3.230 1.00 39.62 121 THR A O 1
ATOM 862 N N . MET A 1 122 ? -22.025 -0.947 -2.442 1.00 38.63 122 MET A N 1
ATOM 863 C CA . MET A 1 122 ? -20.705 -1.090 -3.036 1.00 40.82 122 MET A CA 1
ATOM 864 C C . MET A 1 122 ? -20.648 -2.400 -3.811 1.00 35.49 122 MET A C 1
ATOM 865 O O . MET A 1 122 ? -21.405 -3.330 -3.538 1.00 38.61 122 MET A O 1
ATOM 870 N N . ASP A 1 123 ? -19.778 -2.459 -4.808 1.00 35.45 123 ASP A N 1
ATOM 871 C CA . ASP A 1 123 ? -19.493 -3.722 -5.481 1.00 39.58 123 ASP A CA 1
ATOM 872 C C . ASP A 1 123 ? -18.511 -4.529 -4.621 1.00 42.32 123 ASP A C 1
ATOM 873 O O . ASP A 1 123 ? -17.310 -4.225 -4.581 1.00 35.30 123 ASP A O 1
ATOM 878 N N . TYR A 1 124 ? -19.022 -5.576 -3.957 1.00 37.86 124 TYR A N 1
ATOM 879 C CA . TYR A 1 124 ? -18.190 -6.414 -3.103 1.00 38.28 124 TYR A CA 1
ATOM 880 C C . TYR A 1 124 ? -16.961 -6.919 -3.842 1.00 42.25 124 TYR A C 1
ATOM 881 O O . TYR A 1 124 ? -15.878 -7.034 -3.246 1.00 38.87 124 TYR A O 1
ATOM 890 N N . ALA A 1 125 ? -17.092 -7.192 -5.142 1.00 40.56 125 ALA A N 1
ATOM 891 C CA . ALA A 1 125 ? -15.978 -7.747 -5.889 1.00 39.95 125 ALA A CA 1
ATOM 892 C C . ALA A 1 125 ? -14.856 -6.734 -6.095 1.00 42.21 125 ALA A C 1
ATOM 893 O O . ALA A 1 125 ? -13.718 -7.138 -6.369 1.00 39.05 125 ALA A O 1
ATOM 895 N N . SER A 1 126 ? -15.132 -5.434 -5.963 1.00 38.30 126 SER A N 1
ATOM 896 C CA . SER A 1 126 ? -14.059 -4.484 -6.232 1.00 39.90 126 SER A CA 1
ATOM 897 C C . SER A 1 126 ? -13.043 -4.382 -5.104 1.00 42.25 126 SER A C 1
ATOM 898 O O . SER A 1 126 ? -11.998 -3.763 -5.320 1.00 40.30 126 SER A O 1
ATOM 901 N N . THR A 1 127 ? -13.313 -4.969 -3.917 1.00 39.90 127 THR A N 1
ATOM 902 C CA . THR A 1 127 ? -12.326 -5.042 -2.843 1.00 40.86 127 THR A CA 1
ATOM 903 C C . THR A 1 127 ? -12.014 -6.461 -2.389 1.00 41.18 127 THR A C 1
ATOM 904 O O . THR A 1 127 ? -10.900 -6.702 -1.899 1.00 38.17 127 THR A O 1
ATOM 908 N N . GLU A 1 128 ? -12.937 -7.409 -2.550 1.00 36.95 128 GLU A N 1
ATOM 909 C CA . GLU A 1 128 ? -12.823 -8.719 -1.915 1.00 37.02 128 GLU A CA 1
ATOM 910 C C . GLU A 1 128 ? -12.355 -9.785 -2.901 1.00 42.64 128 GLU A C 1
ATOM 911 O O . GLU A 1 128 ? -12.946 -9.947 -3.976 1.00 41.06 128 GLU A O 1
ATOM 917 N N . ASP A 1 129 ? -11.288 -10.510 -2.529 1.00 38.12 129 ASP A N 1
ATOM 918 C CA . ASP A 1 129 ? -10.899 -11.720 -3.259 1.00 41.08 129 ASP A CA 1
ATOM 919 C C . ASP A 1 129 ? -11.998 -12.775 -3.186 1.00 42.42 129 ASP A C 1
ATOM 920 O O . ASP A 1 129 ? -12.369 -13.386 -4.195 1.00 40.72 129 ASP A O 1
ATOM 925 N N . VAL A 1 130 ? -12.474 -13.060 -1.974 1.00 41.72 130 VAL A N 1
ATOM 926 C CA . VAL A 1 130 ? -13.431 -14.126 -1.729 1.00 43.32 130 VAL A CA 1
ATOM 927 C C . VAL A 1 130 ? -14.384 -13.592 -0.681 1.00 45.66 130 VAL A C 1
ATOM 928 O O . VAL A 1 130 ? -14.060 -12.668 0.074 1.00 42.40 130 VAL A O 1
ATOM 932 N N . LEU A 1 131 ? -15.585 -14.161 -0.670 1.00 47.47 131 LEU A N 1
ATOM 933 C CA . LEU A 1 131 ? -16.627 -13.787 0.269 1.00 48.29 131 LEU A CA 1
ATOM 934 C C . LEU A 1 131 ? -16.839 -14.918 1.270 1.00 50.51 131 LEU A C 1
ATOM 935 O O . LEU A 1 131 ? -16.677 -16.097 0.944 1.00 50.58 131 LEU A O 1
ATOM 940 N N . MET A 1 132 ? -17.190 -14.544 2.500 1.00 50.56 132 MET A N 1
ATOM 941 C CA . MET A 1 132 ? -17.601 -15.534 3.493 1.00 51.82 132 MET A CA 1
ATOM 942 C C . MET A 1 132 ? -18.767 -16.371 2.986 1.00 54.82 132 MET A C 1
ATOM 943 O O . MET A 1 132 ? -18.871 -17.559 3.315 1.00 56.93 132 MET A O 1
ATOM 948 N N . ARG A 1 133 ? -19.637 -15.784 2.163 1.00 54.63 133 ARG A N 1
ATOM 949 C CA . ARG A 1 133 ? -20.759 -16.507 1.583 1.00 57.70 133 ARG A CA 1
ATOM 950 C C . ARG A 1 133 ? -21.133 -15.876 0.250 1.00 53.73 133 ARG A C 1
ATOM 951 O O . ARG A 1 133 ? -21.171 -14.649 0.135 1.00 54.17 133 ARG A O 1
ATOM 959 N N . GLN A 1 134 ? -21.387 -16.708 -0.754 1.00 54.06 134 GLN A N 1
ATOM 960 C CA . GLN A 1 134 ? -21.962 -16.226 -2.001 1.00 54.34 134 GLN A CA 1
ATOM 961 C C . GLN A 1 134 ? -23.490 -16.201 -1.902 1.00 54.68 134 GLN A C 1
ATOM 962 O O . GLN A 1 134 ? -24.096 -16.920 -1.100 1.00 54.49 134 GLN A O 1
ATOM 968 N N . PHE A 1 135 ? -24.114 -15.376 -2.743 1.00 52.48 135 PHE A N 1
ATOM 969 C CA . PHE A 1 135 ? -25.536 -15.097 -2.601 1.00 50.28 135 PHE A CA 1
ATOM 970 C C . PHE A 1 135 ? -26.082 -14.521 -3.899 1.00 51.00 135 PHE A C 1
ATOM 971 O O . PHE A 1 135 ? -25.349 -13.913 -4.686 1.00 49.70 135 PHE A O 1
ATOM 979 N N . GLU A 1 136 ? -27.394 -14.707 -4.101 1.00 50.36 136 GLU A N 1
ATOM 980 C CA . GLU A 1 136 ? -28.074 -14.124 -5.251 1.00 50.18 136 GLU A CA 1
ATOM 981 C C . GLU A 1 136 ? -28.286 -12.632 -5.055 1.00 50.03 136 GLU A C 1
ATOM 982 O O . GLU A 1 136 ? -28.665 -12.177 -3.970 1.00 52.43 136 GLU A O 1
ATOM 988 N N . CYS A 1 137 ? -28.067 -11.876 -6.124 1.00 48.34 137 CYS A N 1
ATOM 989 C CA . CYS A 1 137 ? -28.187 -10.427 -6.087 1.00 54.88 137 CYS A CA 1
ATOM 990 C C . CYS A 1 137 ? -29.528 -9.969 -6.648 1.00 60.22 137 CYS A C 1
ATOM 991 O O . CYS A 1 137 ? -30.013 -10.497 -7.657 1.00 59.36 137 CYS A O 1
ATOM 994 N N . HIS A 1 138 ? -30.107 -8.962 -6.001 1.00 63.91 138 HIS A N 1
ATOM 995 C CA . HIS A 1 138 ? -31.339 -8.324 -6.444 1.00 65.28 138 HIS A CA 1
ATOM 996 C C . HIS A 1 138 ? -31.124 -6.838 -6.686 1.00 63.78 138 HIS A C 1
ATOM 997 O O . HIS A 1 138 ? -31.996 -6.014 -6.396 1.00 64.26 138 HIS A O 1
ATOM 1004 N N . CYS A 1 139 ? -30.050 -6.486 -7.337 1.00 61.45 139 CYS A N 1
ATOM 1005 C CA . CYS A 1 139 ? -29.916 -5.088 -7.609 1.00 63.13 139 CYS A CA 1
ATOM 1006 C C . CYS A 1 139 ? -30.816 -4.617 -8.749 1.00 63.36 139 CYS A C 1
ATOM 1007 O O . CYS A 1 139 ? -30.937 -3.421 -8.948 1.00 65.37 139 CYS A O 1
ATOM 1010 N N . GLY A 1 140 ? -31.519 -5.527 -9.427 1.00 65.34 140 GLY A N 1
ATOM 1011 C CA . GLY A 1 140 ? -32.389 -5.069 -10.467 1.00 67.35 140 GLY A CA 1
ATOM 1012 C C . GLY A 1 140 ? -31.664 -4.616 -11.712 1.00 69.28 140 GLY A C 1
ATOM 1013 O O . GLY A 1 140 ? -32.255 -4.638 -12.797 1.00 71.46 140 GLY A O 1
ATOM 1014 N N . ALA A 1 141 ? -30.395 -4.225 -11.585 1.00 68.98 141 ALA A N 1
ATOM 1015 C CA . ALA A 1 141 ? -29.655 -3.664 -12.702 1.00 72.35 141 ALA A CA 1
ATOM 1016 C C . ALA A 1 141 ? -29.720 -4.575 -13.923 1.00 75.91 141 ALA A C 1
ATOM 1017 O O . ALA A 1 141 ? -29.838 -5.805 -13.799 1.00 70.68 141 ALA A O 1
ATOM 1019 N N . PRO A 1 142 ? -29.703 -3.992 -15.123 1.00 78.76 142 PRO A N 1
ATOM 1020 C CA . PRO A 1 142 ? -29.682 -4.814 -16.336 1.00 75.95 142 PRO A CA 1
ATOM 1021 C C . PRO A 1 142 ? -28.449 -5.674 -16.442 1.00 80.20 142 PRO A C 1
ATOM 1022 O O . PRO A 1 142 ? -28.531 -6.801 -16.946 1.00 84.17 142 PRO A O 1
ATOM 1026 N N . ASN A 1 143 ? -27.302 -5.175 -15.987 1.00 76.61 143 ASN A N 1
ATOM 1027 C CA . ASN A 1 143 ? -26.040 -5.883 -16.123 1.00 71.61 143 ASN A CA 1
ATOM 1028 C C . ASN A 1 143 ? -25.632 -6.583 -14.834 1.00 69.03 143 ASN A C 1
ATOM 1029 O O . ASN A 1 143 ? -24.488 -7.033 -14.715 1.00 69.43 143 ASN A O 1
ATOM 1034 N N . CYS A 1 144 ? -26.550 -6.684 -13.877 1.00 64.70 144 CYS A N 1
ATOM 1035 C CA . CYS A 1 144 ? -26.323 -7.406 -12.633 1.00 60.81 144 CYS A CA 1
ATOM 1036 C C . CYS A 1 144 ? -25.873 -8.839 -12.884 1.00 61.18 144 CYS A C 1
ATOM 1037 O O . CYS A 1 144 ? -26.504 -9.568 -13.652 1.00 60.58 144 CYS A O 1
ATOM 1040 N N . ARG A 1 145 ? -24.787 -9.253 -12.211 1.00 57.93 145 ARG A N 1
ATOM 1041 C CA . ARG A 1 145 ? -24.259 -10.612 -12.380 1.00 57.65 145 ARG A CA 1
ATOM 1042 C C . ARG A 1 145 ? -25.133 -11.690 -11.747 1.00 52.64 145 ARG A C 1
ATOM 1043 O O . ARG A 1 145 ? -24.793 -12.874 -11.869 1.00 52.78 145 ARG A O 1
ATOM 1051 N N . ARG A 1 146 ? -26.201 -11.310 -11.039 1.00 54.27 146 ARG A N 1
ATOM 1052 C CA . ARG A 1 146 ? -27.205 -12.217 -10.481 1.00 57.36 146 ARG A CA 1
ATOM 1053 C C . ARG A 1 146 ? -26.659 -13.056 -9.337 1.00 52.98 146 ARG A C 1
ATOM 1054 O O . ARG A 1 146 ? -27.362 -13.299 -8.349 1.00 54.77 146 ARG A O 1
ATOM 1062 N N . TRP A 1 147 ? -25.426 -13.528 -9.465 1.00 50.19 147 TRP A N 1
ATOM 1063 C CA . TRP A 1 147 ? -24.783 -14.320 -8.429 1.00 53.27 147 TRP A CA 1
ATOM 1064 C C . TRP A 1 147 ? -23.473 -13.652 -8.041 1.00 49.00 147 TRP A C 1
ATOM 1065 O O . TRP A 1 147 ? -22.654 -13.350 -8.912 1.00 48.94 147 TRP A O 1
ATOM 1076 N N . ILE A 1 148 ? -23.274 -13.435 -6.739 1.00 50.25 148 ILE A N 1
ATOM 1077 C CA . ILE A 1 148 ? -22.203 -12.578 -6.230 1.00 47.28 148 ILE A CA 1
ATOM 1078 C C . ILE A 1 148 ? -21.157 -13.437 -5.534 1.00 48.68 148 ILE A C 1
ATOM 1079 O O . ILE A 1 148 ? -21.461 -14.127 -4.552 1.00 50.56 148 ILE A O 1
ATOM 1084 N N . THR A 1 149 ? -19.922 -13.370 -6.025 1.00 45.48 149 THR A N 1
ATOM 1085 C CA . THR A 1 149 ? -18.758 -13.957 -5.369 1.00 46.25 149 THR A CA 1
ATOM 1086 C C . THR A 1 149 ? -17.698 -12.880 -5.187 1.00 41.82 149 THR A C 1
ATOM 1087 O O . THR A 1 149 ? -17.855 -11.738 -5.638 1.00 36.75 149 THR A O 1
ATOM 1091 N N . GLY A 1 150 ? -16.588 -13.270 -4.560 1.00 44.60 150 GLY A N 1
ATOM 1092 C CA . GLY A 1 150 ? -15.386 -12.459 -4.626 1.00 42.95 150 GLY A CA 1
ATOM 1093 C C . GLY A 1 150 ? -14.825 -12.410 -6.039 1.00 43.18 150 GLY A C 1
ATOM 1094 O O . GLY A 1 150 ? -15.166 -13.225 -6.908 1.00 38.81 150 GLY A O 1
ATOM 1095 N N . ALA A 1 151 ? -13.933 -11.437 -6.263 1.00 39.85 151 ALA A N 1
ATOM 1096 C CA . ALA A 1 151 ? -13.298 -11.278 -7.571 1.00 40.58 151 ALA A CA 1
ATOM 1097 C C . ALA A 1 151 ? -12.477 -12.497 -7.978 1.00 41.71 151 ALA A C 1
ATOM 1098 O O . ALA A 1 151 ? -12.370 -12.797 -9.174 1.00 46.39 151 ALA A O 1
ATOM 1100 N N . LYS A 1 152 ? -11.884 -13.208 -7.024 1.00 40.41 152 LYS A N 1
ATOM 1101 C CA . LYS A 1 152 ? -11.009 -14.335 -7.342 1.00 43.93 152 LYS A CA 1
ATOM 1102 C C . LYS A 1 152 ? -11.672 -15.666 -7.004 1.00 44.04 152 LYS A C 1
ATOM 1103 O O . LYS A 1 152 ? -10.996 -16.648 -6.700 1.00 49.02 152 LYS A O 1
ATOM 1109 N N . GLU A 1 153 ? -12.996 -15.713 -7.076 1.00 45.07 153 GLU A N 1
ATOM 1110 C CA . GLU A 1 153 ? -13.773 -16.824 -6.553 1.00 45.21 153 GLU A CA 1
ATOM 1111 C C . GLU A 1 153 ? -14.696 -17.358 -7.633 1.00 49.84 153 GLU A C 1
ATOM 1112 O O . GLU A 1 153 ? -15.446 -16.589 -8.244 1.00 49.68 153 GLU A O 1
ATOM 1118 N N . LEU A 1 154 ? -14.662 -18.678 -7.852 1.00 51.16 154 LEU A N 1
ATOM 1119 C CA . LEU A 1 154 ? -15.599 -19.219 -8.820 1.00 52.37 154 LEU A CA 1
ATOM 1120 C C . LEU A 1 154 ? -16.969 -19.431 -8.164 1.00 55.21 154 LEU A C 1
ATOM 1121 O O . LEU A 1 154 ? -17.043 -19.772 -6.980 1.00 53.44 154 LEU A O 1
ATOM 1126 N N . PRO A 1 155 ? -18.070 -19.230 -8.899 1.00 57.51 155 PRO A N 1
ATOM 1127 C CA . PRO A 1 155 ? -19.394 -19.565 -8.344 1.00 57.34 155 PRO A CA 1
ATOM 1128 C C . PRO A 1 155 ? -19.461 -21.029 -7.926 1.00 56.13 155 PRO A C 1
ATOM 1129 O O . PRO A 1 155 ? -19.027 -21.924 -8.658 1.00 56.97 155 PRO A O 1
ATOM 1133 N N . ASN A 1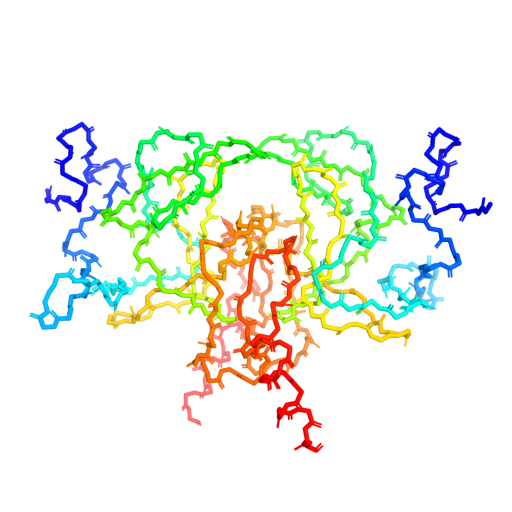 156 ? -19.990 -21.262 -6.725 1.00 57.91 156 ASN A N 1
ATOM 1134 C CA . ASN A 1 156 ? -20.174 -22.611 -6.214 1.00 61.53 156 ASN A CA 1
ATOM 1135 C C . ASN A 1 156 ? -21.330 -23.298 -6.952 1.00 67.34 156 ASN A C 1
ATOM 1136 O O . ASN A 1 156 ? -21.986 -22.718 -7.829 1.00 64.11 156 ASN A O 1
ATOM 1141 N N . ASP A 1 157 ? -21.593 -24.555 -6.585 1.00 76.19 157 ASP A N 1
ATOM 1142 C CA . ASP A 1 157 ? -22.548 -25.344 -7.358 1.00 77.92 157 ASP A CA 1
ATOM 1143 C C . ASP A 1 157 ? -23.942 -24.721 -7.321 1.00 77.19 157 ASP A C 1
ATOM 1144 O O . ASP A 1 157 ? -24.624 -24.661 -8.350 1.00 81.37 157 ASP A O 1
ATOM 1149 N N . ILE A 1 158 ? -24.371 -24.222 -6.156 1.00 70.33 158 ILE A N 1
ATOM 1150 C CA . ILE A 1 158 ? -25.629 -23.474 -6.084 1.00 68.06 158 ILE A CA 1
ATOM 1151 C C . ILE A 1 158 ? -25.612 -22.316 -7.074 1.00 64.62 158 ILE A C 1
ATOM 1152 O O . ILE A 1 158 ? -26.555 -22.117 -7.846 1.00 62.48 158 ILE A O 1
ATOM 1157 N N . GLY A 1 159 ? -24.530 -21.534 -7.062 1.00 64.43 159 GLY A N 1
ATOM 1158 C CA . GLY A 1 159 ? -24.429 -20.408 -7.976 1.00 62.49 159 GLY A CA 1
ATOM 1159 C C . GLY A 1 159 ? -24.386 -20.821 -9.434 1.00 65.92 159 GLY A C 1
ATOM 1160 O O . GLY A 1 159 ? -24.992 -20.171 -10.288 1.00 64.91 159 GLY A O 1
ATOM 1161 N N . GLN A 1 160 ? -23.660 -21.896 -9.746 1.00 66.39 160 GLN A N 1
ATOM 1162 C CA . GLN A 1 160 ? -23.648 -22.377 -11.126 1.00 69.58 160 GLN A CA 1
ATOM 1163 C C . GLN A 1 160 ? -25.045 -22.816 -11.555 1.00 67.00 160 GLN A C 1
ATOM 1164 O O . GLN A 1 160 ? -25.482 -22.519 -12.673 1.00 67.77 160 GLN A O 1
ATOM 1170 N N . ALA A 1 161 ? -25.774 -23.479 -10.653 1.00 68.14 161 ALA A N 1
ATOM 1171 C CA . ALA A 1 161 ? -27.138 -23.923 -10.934 1.00 71.47 161 ALA A CA 1
ATOM 1172 C C . ALA A 1 161 ? -28.045 -22.745 -11.282 1.00 72.13 161 ALA A C 1
ATOM 1173 O O . ALA A 1 161 ? -28.659 -22.715 -12.352 1.00 76.22 161 ALA A O 1
ATOM 1175 N N . LEU A 1 162 ? -28.132 -21.756 -10.388 1.00 70.36 162 LEU A N 1
ATOM 1176 C CA . LEU A 1 162 ? -28.949 -20.574 -10.659 1.00 71.31 162 LEU A CA 1
ATOM 1177 C C . LEU A 1 162 ? -28.491 -19.868 -11.931 1.00 79.00 162 LEU A C 1
ATOM 1178 O O . LEU A 1 162 ? -29.320 -19.439 -12.744 1.00 81.13 162 LEU A O 1
ATOM 1183 N N . LEU A 1 163 ? -27.168 -19.727 -12.109 1.00 75.27 163 LEU A N 1
ATOM 1184 C CA . LEU A 1 163 ? -26.620 -19.147 -13.333 1.00 75.09 163 LEU A CA 1
ATOM 1185 C C . LEU A 1 163 ? -27.038 -19.948 -14.558 1.00 87.21 163 LEU A C 1
ATOM 1186 O O . LEU A 1 163 ? -27.238 -19.377 -15.636 1.00 92.91 163 LEU A O 1
ATOM 1191 N N . ALA A 1 164 ? -27.191 -21.266 -14.411 1.00 88.09 164 ALA A N 1
ATOM 1192 C CA . ALA A 1 164 ? -27.637 -22.089 -15.526 1.00 92.28 164 ALA A CA 1
ATOM 1193 C C . ALA A 1 164 ? -29.139 -21.952 -15.738 1.00 103.35 164 ALA A C 1
ATOM 1194 O O . ALA A 1 164 ? -29.590 -21.684 -16.855 1.00 108.25 164 ALA A O 1
ATOM 1196 N N . GLY A 1 165 ? -29.927 -22.118 -14.671 1.00 101.82 165 GLY A N 1
ATOM 1197 C CA . GLY A 1 165 ? -31.366 -21.926 -14.754 1.00 104.13 165 GLY A CA 1
ATOM 1198 C C . GLY A 1 165 ? -31.768 -20.565 -15.280 1.00 105.50 165 GLY A C 1
ATOM 1199 O O . GLY A 1 165 ? -32.889 -20.402 -15.777 1.00 106.24 165 GLY A O 1
ATOM 1200 N N . LEU A 1 166 ? -30.873 -19.581 -15.176 1.00 111.27 166 LEU A N 1
ATOM 1201 C CA . LEU A 1 166 ? -31.093 -18.273 -15.776 1.00 113.67 166 LEU A CA 1
ATOM 1202 C C . LEU A 1 166 ? -30.694 -18.254 -17.245 1.00 117.49 166 LEU A C 1
ATOM 1203 O O . LEU A 1 166 ? -31.248 -17.471 -18.024 1.00 117.75 166 LEU A O 1
ATOM 1208 N N . ARG A 1 167 ? -29.720 -19.090 -17.593 1.00 112.96 167 ARG A N 1
ATOM 1209 C CA . ARG A 1 167 ? -29.234 -19.176 -18.974 1.00 117.72 167 ARG A CA 1
A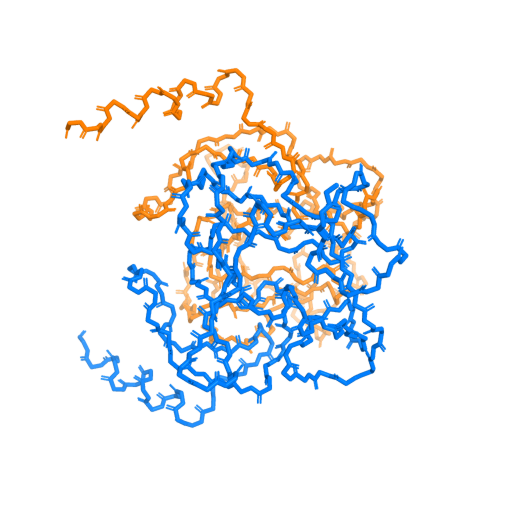TOM 1210 C C . ARG A 1 167 ? -30.283 -19.795 -19.857 1.00 122.54 167 ARG A C 1
ATOM 1211 O O . ARG A 1 167 ? -30.091 -19.917 -21.063 1.00 124.16 167 ARG A O 1
ATOM 1219 N N . ALA A 1 168 ? -31.392 -20.212 -19.268 1.00 121.08 168 ALA A N 1
ATOM 1220 C CA . ALA A 1 168 ? -32.488 -20.713 -20.070 1.00 120.24 168 ALA A CA 1
ATOM 1221 C C . ALA A 1 168 ? -33.211 -19.459 -20.509 1.00 122.97 168 ALA A C 1
ATOM 1222 O O . ALA A 1 168 ? -34.267 -19.133 -19.973 1.00 119.83 168 ALA A O 1
ATOM 1224 N N . ALA A 1 169 ? -32.648 -18.747 -21.476 1.00 124.01 169 ALA A N 1
ATOM 1225 C CA . ALA A 1 169 ? -33.218 -17.490 -21.904 1.00 123.06 169 ALA A CA 1
ATOM 1226 C C . ALA A 1 169 ? -33.134 -17.399 -23.411 1.00 124.31 169 ALA A C 1
ATOM 1227 O O . ALA A 1 169 ? -32.201 -16.806 -23.955 1.00 123.21 169 ALA A O 1
ATOM 1229 N N . ARG B 1 12 ? 5.675 -20.236 -26.382 1.00 108.93 12 ARG B N 1
ATOM 1230 C CA . ARG B 1 12 ? 4.659 -19.273 -26.812 1.00 104.78 12 ARG B CA 1
ATOM 1231 C C . ARG B 1 12 ? 5.233 -17.861 -26.796 1.00 101.52 12 ARG B C 1
ATOM 1232 O O . ARG B 1 12 ? 6.385 -17.669 -26.409 1.00 103.41 12 ARG B O 1
ATOM 1240 N N . THR B 1 13 ? 4.433 -16.875 -27.213 1.00 91.77 13 THR B N 1
ATOM 1241 C CA . THR B 1 13 ? 4.907 -15.506 -27.389 1.00 87.41 13 THR B CA 1
ATOM 1242 C C . THR B 1 13 ? 4.049 -14.514 -26.622 1.00 80.92 13 THR B C 1
ATOM 1243 O O . THR B 1 13 ? 2.819 -14.633 -26.595 1.00 78.57 13 THR B O 1
ATOM 1247 N N . GLY B 1 14 ? 4.707 -13.506 -26.044 1.00 77.68 14 GLY B N 1
ATOM 1248 C CA . GLY B 1 14 ? 4.068 -12.575 -25.130 1.00 73.91 14 GLY B CA 1
ATOM 1249 C C . GLY B 1 14 ? 3.954 -11.136 -25.605 1.00 72.38 14 GLY B C 1
ATOM 1250 O O . GLY B 1 14 ? 4.692 -10.701 -26.497 1.00 69.13 14 GLY B O 1
ATOM 1251 N N . ILE B 1 15 ? 3.022 -10.389 -24.999 1.00 75.52 15 ILE B N 1
ATOM 1252 C CA . ILE B 1 15 ? 2.774 -9.000 -25.389 1.00 72.37 15 ILE B CA 1
ATOM 1253 C C . ILE B 1 15 ? 3.828 -8.059 -24.815 1.00 67.30 15 ILE B C 1
ATOM 1254 O O . ILE B 1 15 ? 4.289 -7.132 -25.497 1.00 67.67 15 ILE B O 1
ATOM 1259 N N . TYR B 1 16 ? 4.193 -8.245 -23.556 1.00 59.29 16 TYR B N 1
ATOM 1260 C CA . TYR B 1 16 ? 5.243 -7.430 -22.966 1.00 61.71 16 TYR B CA 1
ATOM 1261 C C . TYR B 1 16 ? 6.543 -7.644 -23.735 1.00 62.57 16 TYR B C 1
ATOM 1262 O O . TYR B 1 16 ? 7.002 -8.790 -23.846 1.00 63.68 16 TYR B O 1
ATOM 1271 N N . PRO B 1 17 ? 7.156 -6.592 -24.290 1.00 60.25 17 PRO B N 1
ATOM 1272 C CA . PRO B 1 17 ? 8.370 -6.806 -25.096 1.00 64.50 17 PRO B CA 1
ATOM 1273 C C . PRO B 1 17 ? 9.558 -7.285 -24.281 1.00 67.54 17 PRO B C 1
ATOM 1274 O O . PRO B 1 17 ? 10.496 -7.847 -24.861 1.00 74.60 17 PRO B O 1
ATOM 1278 N N . SER B 1 18 ? 9.561 -7.085 -22.964 1.00 66.29 18 SER B N 1
ATOM 1279 C CA . SER B 1 18 ? 10.675 -7.567 -22.160 1.00 67.01 18 SER B CA 1
ATOM 1280 C C . SER B 1 18 ? 10.729 -9.089 -22.190 1.00 66.34 18 SER B C 1
ATOM 1281 O O . SER B 1 18 ? 9.707 -9.770 -22.075 1.00 60.32 18 SER B O 1
ATOM 1284 N N . SER B 1 19 ? 11.940 -9.624 -22.332 1.00 66.61 19 SER B N 1
ATOM 1285 C CA . SER B 1 19 ? 12.126 -11.068 -22.404 1.00 69.51 19 SER B CA 1
ATOM 1286 C C . SER B 1 19 ? 12.120 -11.750 -21.038 1.00 66.94 19 SER B C 1
ATOM 1287 O O . SER B 1 19 ? 12.145 -12.983 -20.989 1.00 63.91 19 SER B O 1
ATOM 1290 N N . ASP B 1 20 ? 12.084 -10.999 -19.933 1.00 65.56 20 ASP B N 1
ATOM 1291 C CA . ASP B 1 20 ? 12.044 -11.633 -18.617 1.00 65.99 20 ASP B CA 1
ATOM 1292 C C . ASP B 1 20 ? 10.631 -12.040 -18.187 1.00 64.92 20 ASP B C 1
ATOM 1293 O O . ASP B 1 20 ? 10.476 -12.717 -17.162 1.00 63.24 20 ASP B O 1
ATOM 1298 N N . LEU B 1 21 ? 9.606 -11.654 -18.941 1.00 62.96 21 LEU B N 1
ATOM 1299 C CA . LEU B 1 21 ? 8.213 -11.971 -18.620 1.00 63.17 21 LEU B CA 1
ATOM 1300 C C . LEU B 1 21 ? 7.734 -13.119 -19.518 1.00 60.72 21 LEU B C 1
ATOM 1301 O O . LEU B 1 21 ? 7.621 -12.955 -20.738 1.00 63.19 21 LEU B O 1
ATOM 1306 N N . LYS B 1 22 ? 7.541 -14.288 -18.940 1.00 58.28 22 LYS B N 1
ATOM 1307 C CA . LYS B 1 22 ? 7.217 -15.456 -19.735 1.00 62.04 22 LYS B CA 1
ATOM 1308 C C . LYS B 1 22 ? 5.768 -15.864 -19.739 1.00 64.88 22 LYS B C 1
ATOM 1309 O O . LYS B 1 22 ? 5.096 -15.798 -18.722 1.00 64.23 22 LYS B O 1
ATOM 1315 N N . VAL B 1 23 ? 5.304 -16.331 -20.888 1.00 66.63 23 VAL B N 1
ATOM 1316 C CA . VAL B 1 23 ? 3.909 -16.726 -20.996 1.00 66.19 23 VAL B CA 1
ATOM 1317 C C . VAL B 1 23 ? 3.631 -17.889 -20.050 1.00 67.93 23 VAL B C 1
ATOM 1318 O O . VAL B 1 23 ? 2.551 -17.963 -19.448 1.00 66.25 23 V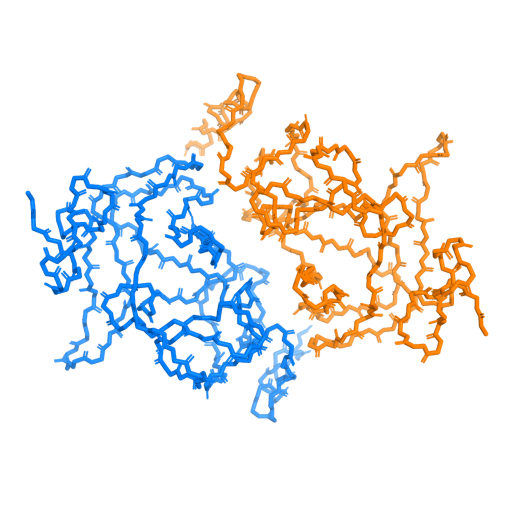AL B O 1
ATOM 1322 N N . GLU B 1 24 ? 4.621 -18.770 -19.841 1.00 67.22 24 GLU B N 1
ATOM 1323 C CA . GLU B 1 24 ? 4.428 -19.938 -18.982 1.00 72.90 24 GLU B CA 1
ATOM 1324 C C . GLU B 1 24 ? 4.187 -19.569 -17.520 1.00 69.36 24 GLU B C 1
ATOM 1325 O O . GLU B 1 24 ? 3.665 -20.401 -16.766 1.00 67.34 24 GLU B O 1
ATOM 1331 N N . ASP B 1 25 ? 4.559 -18.354 -17.101 1.00 68.01 25 ASP B N 1
ATOM 1332 C CA . ASP B 1 25 ? 4.332 -17.905 -15.733 1.00 66.62 25 ASP B CA 1
ATOM 1333 C C . ASP B 1 25 ? 3.007 -17.170 -15.558 1.00 61.18 25 ASP B C 1
ATOM 1334 O O . ASP B 1 25 ? 2.613 -16.896 -14.416 1.00 60.72 25 ASP B O 1
ATOM 1339 N N . GLY B 1 26 ? 2.329 -16.833 -16.654 1.00 63.31 26 GLY B N 1
ATOM 1340 C CA . GLY B 1 26 ? 0.999 -16.250 -16.610 1.00 59.68 26 GLY B CA 1
ATOM 1341 C C . GLY B 1 26 ? 0.904 -14.949 -17.382 1.00 53.79 26 GLY B C 1
ATOM 1342 O O . GLY B 1 26 ? -0.163 -14.338 -17.451 1.00 51.00 26 GLY B O 1
ATOM 1343 N N . TYR B 1 27 ? 2.017 -14.507 -17.956 1.00 54.61 27 TYR B N 1
ATOM 1344 C CA . TYR B 1 27 ? 2.020 -13.216 -18.622 1.00 54.54 27 TYR B CA 1
ATOM 1345 C C . TYR B 1 27 ? 1.310 -13.324 -19.980 1.00 59.58 27 TYR B C 1
ATOM 1346 O O . TYR B 1 27 ? 1.286 -14.400 -20.595 1.00 58.96 27 TYR B O 1
ATOM 1355 N N . PRO B 1 28 ? 0.672 -12.242 -20.439 1.00 57.67 28 PRO B N 1
ATOM 1356 C CA . PRO B 1 28 ? -0.273 -12.369 -21.559 1.00 60.23 28 PRO B CA 1
ATOM 1357 C C . PRO B 1 28 ? 0.413 -12.817 -22.842 1.00 64.81 28 PRO B C 1
ATOM 1358 O O . PRO B 1 28 ? 1.510 -12.363 -23.174 1.00 63.56 28 PRO B O 1
ATOM 1362 N N . SER B 1 29 ? -0.258 -13.704 -23.572 1.00 68.23 29 SER B N 1
ATOM 1363 C CA . SER B 1 29 ? 0.235 -14.218 -24.841 1.00 69.51 29 SER B CA 1
ATOM 1364 C C . SER B 1 29 ? -0.613 -13.675 -25.980 1.00 70.41 29 SER B C 1
ATOM 1365 O O . SER B 1 29 ? -1.831 -13.516 -25.835 1.00 69.68 29 SER B O 1
ATOM 1368 N N . SER B 1 30 ? 0.029 -13.396 -27.121 1.00 69.46 30 SER B N 1
ATOM 1369 C CA . SER B 1 30 ? -0.735 -12.996 -28.296 1.00 73.37 30 SER B CA 1
ATOM 1370 C C . SER B 1 30 ? -1.638 -14.116 -28.802 1.00 70.99 30 SER B C 1
ATOM 1371 O O . SER B 1 30 ? -2.479 -13.871 -29.675 1.00 73.00 30 SER B O 1
ATOM 1374 N N . ASP B 1 31 ? -1.491 -15.328 -28.272 1.00 69.01 31 ASP B N 1
ATOM 1375 C CA . ASP B 1 31 ? -2.412 -16.403 -28.587 1.00 73.99 31 ASP B CA 1
ATOM 1376 C C . ASP B 1 31 ? -3.694 -16.332 -27.753 1.00 73.07 31 ASP B C 1
ATOM 1377 O O . ASP B 1 31 ? -4.665 -17.024 -28.077 1.00 71.43 31 ASP B O 1
ATOM 1382 N N . THR B 1 32 ? -3.718 -15.496 -26.706 1.00 73.28 32 THR B N 1
ATOM 1383 C CA . THR B 1 32 ? -4.896 -15.285 -25.873 1.00 67.17 32 THR B CA 1
ATOM 1384 C C . THR B 1 32 ? -5.469 -13.877 -26.005 1.00 66.96 32 THR B C 1
ATOM 1385 O O . THR B 1 32 ? -6.688 -13.706 -25.910 1.00 67.33 32 THR B O 1
ATOM 1389 N N . PHE B 1 33 ? -4.619 -12.870 -26.239 1.00 64.90 33 PHE B N 1
ATOM 1390 C CA . PHE B 1 33 ? -5.009 -11.461 -26.285 1.00 64.46 33 PHE B CA 1
ATOM 1391 C C . PHE B 1 33 ? -4.509 -10.802 -27.562 1.00 65.21 33 PHE B C 1
ATOM 1392 O O . PHE B 1 33 ? -3.468 -11.170 -28.112 1.00 69.24 33 PHE B O 1
ATOM 1400 N N . GLN B 1 34 ? -5.223 -9.758 -27.976 1.00 64.40 34 GLN B N 1
ATOM 1401 C CA . GLN B 1 34 ? -4.958 -9.055 -29.223 1.00 67.06 34 GLN B CA 1
ATOM 1402 C C . GLN B 1 34 ? -5.138 -7.562 -29.012 1.00 65.30 34 GLN B C 1
ATOM 1403 O O . GLN B 1 34 ? -6.205 -7.128 -28.567 1.00 69.02 34 GLN B O 1
ATOM 1409 N N . ILE B 1 35 ? -4.115 -6.778 -29.351 1.00 66.65 35 ILE B N 1
ATOM 1410 C CA . ILE B 1 35 ? -4.200 -5.322 -29.245 1.00 71.43 35 ILE B CA 1
ATOM 1411 C C . ILE B 1 35 ? -4.915 -4.763 -30.469 1.00 75.79 35 ILE B C 1
ATOM 1412 O O . ILE B 1 35 ? -4.431 -4.896 -31.600 1.00 76.95 35 ILE B O 1
ATOM 1417 N N . ILE B 1 36 ? -6.058 -4.117 -30.242 1.00 78.29 36 ILE B N 1
ATOM 1418 C CA . ILE B 1 36 ? -6.912 -3.624 -31.320 1.00 87.03 36 ILE B CA 1
ATOM 1419 C C . ILE B 1 36 ? -6.503 -2.198 -31.662 1.00 94.34 36 ILE B C 1
ATOM 1420 O O . ILE B 1 36 ? -6.340 -1.358 -30.770 1.00 92.54 36 ILE B O 1
ATOM 1425 N N . GLN B 1 37 ? -6.362 -1.923 -32.955 1.00 105.63 37 GLN B N 1
ATOM 1426 C CA . GLN B 1 37 ? -5.787 -0.684 -33.453 1.00 116.41 37 GLN B CA 1
ATOM 1427 C C . GLN B 1 37 ? -6.849 0.230 -34.057 1.00 126.33 37 GLN B C 1
ATOM 1428 O O . GLN B 1 37 ? -7.921 -0.208 -34.485 1.00 119.25 37 GLN B O 1
ATOM 1434 N N . THR B 1 38 ? -6.526 1.523 -34.086 1.00 148.13 38 THR B N 1
ATOM 1435 C CA . THR B 1 38 ? -7.340 2.533 -34.744 1.00 156.59 38 THR B CA 1
ATOM 1436 C C . THR B 1 38 ? -6.948 2.615 -36.220 1.00 163.13 38 THR B C 1
ATOM 1437 O O . THR B 1 38 ? -6.174 1.798 -36.727 1.00 159.59 38 THR B O 1
ATOM 1441 N N . GLN B 1 39 ? -7.486 3.612 -36.931 1.00 152.90 39 GLN B N 1
ATOM 1442 C CA . GLN B 1 39 ? -7.077 3.836 -38.314 1.00 147.23 39 GLN B CA 1
ATOM 1443 C C . GLN B 1 39 ? -5.661 4.394 -38.393 1.00 150.88 39 GLN B C 1
ATOM 1444 O O . GLN B 1 39 ? -4.971 4.190 -39.399 1.00 135.62 39 GLN B O 1
ATOM 1450 N N . ASP B 1 40 ? -5.212 5.082 -37.339 1.00 184.41 40 ASP B N 1
ATOM 1451 C CA . ASP B 1 40 ? -3.924 5.765 -37.299 1.00 184.52 40 ASP B CA 1
ATOM 1452 C C . ASP B 1 40 ? -2.835 4.950 -36.607 1.00 179.81 40 ASP B C 1
ATOM 1453 O O . ASP B 1 40 ? -1.755 5.483 -36.329 1.00 180.76 40 ASP B O 1
ATOM 1458 N N . GLY B 1 41 ? -3.082 3.679 -36.320 1.00 164.93 41 GLY B N 1
ATOM 1459 C CA . GLY B 1 41 ? -2.079 2.929 -35.589 1.00 160.98 41 GLY B CA 1
ATOM 1460 C C . GLY B 1 41 ? -1.943 3.360 -34.144 1.00 166.78 41 GLY B C 1
ATOM 1461 O O . GLY B 1 41 ? -0.821 3.412 -33.619 1.00 166.68 41 GLY B O 1
ATOM 1462 N N . ARG B 1 42 ? -3.064 3.686 -33.490 1.00 173.58 42 ARG B N 1
ATOM 1463 C CA . ARG B 1 42 ? -3.079 4.047 -32.074 1.00 169.26 42 ARG B CA 1
ATOM 1464 C C . ARG B 1 42 ? -3.954 3.075 -31.284 1.00 159.54 42 ARG B C 1
ATOM 1465 O O . ARG B 1 42 ? -4.218 1.960 -31.746 1.00 156.50 42 ARG B O 1
ATOM 1473 N N . GLY B 1 43 ? -4.427 3.491 -30.112 1.00 141.31 43 GLY B N 1
ATOM 1474 C CA . GLY B 1 43 ? -5.062 2.589 -29.161 1.00 122.15 43 GLY B CA 1
ATOM 1475 C C . GLY B 1 43 ? -6.579 2.522 -29.287 1.00 114.71 43 GLY B C 1
ATOM 1476 O O . GLY B 1 43 ? -7.253 3.547 -29.393 1.00 114.97 43 GLY B O 1
ATOM 1477 N N . ALA B 1 44 ? -7.099 1.294 -29.250 1.00 102.11 44 ALA B N 1
ATOM 1478 C CA . ALA B 1 44 ? -8.539 1.062 -29.235 1.00 92.63 44 ALA B CA 1
ATOM 1479 C C . ALA B 1 44 ? -8.859 -0.214 -28.455 1.00 85.29 44 ALA B C 1
ATOM 1480 O O . ALA B 1 44 ? -9.718 -1.008 -28.860 1.00 77.54 44 ALA B O 1
ATOM 1482 N N . GLY B 1 45 ? -8.153 -0.435 -27.338 1.00 77.72 45 GLY B N 1
ATOM 1483 C CA . GLY B 1 45 ? -8.471 -1.531 -26.442 1.00 70.21 45 GLY B CA 1
ATOM 1484 C C . GLY B 1 45 ? -7.795 -2.846 -26.778 1.00 70.18 45 GLY B C 1
ATOM 1485 O O . GLY B 1 45 ? -6.891 -2.941 -27.611 1.00 70.51 45 GLY B O 1
ATOM 1486 N N . VAL B 1 46 ? -8.269 -3.893 -26.097 1.00 69.07 46 VAL B N 1
ATOM 1487 C CA . VAL B 1 46 ? -7.677 -5.231 -26.133 1.00 67.47 46 VAL B CA 1
ATOM 1488 C C . VAL B 1 46 ? -8.791 -6.249 -26.335 1.00 66.67 46 VAL B C 1
ATOM 1489 O O . VAL B 1 46 ? -9.766 -6.255 -25.577 1.00 65.43 46 VAL B O 1
ATOM 1493 N N . ARG B 1 47 ? -8.637 -7.121 -27.332 1.00 64.71 47 ARG B N 1
ATOM 1494 C CA . ARG B 1 47 ? -9.610 -8.168 -27.622 1.00 67.47 47 ARG B CA 1
ATOM 1495 C C . ARG B 1 47 ? -9.098 -9.487 -27.062 1.00 65.29 47 ARG B C 1
ATOM 1496 O O . ARG B 1 47 ? -7.908 -9.792 -27.173 1.00 63.95 47 ARG B O 1
ATOM 1504 N N . VAL B 1 48 ? -9.995 -10.270 -26.455 1.00 63.52 48 VAL B N 1
ATOM 1505 C CA . VAL B 1 48 ? -9.637 -11.594 -25.958 1.00 64.70 48 VAL B CA 1
ATOM 1506 C C . VAL B 1 48 ? -9.931 -12.603 -27.060 1.00 70.08 48 VAL B C 1
ATOM 1507 O O . VAL B 1 48 ? -10.831 -12.405 -27.889 1.00 67.55 48 VAL B O 1
ATOM 1511 N N . LEU B 1 49 ? -9.148 -13.686 -27.097 1.00 70.34 49 LEU B N 1
ATOM 1512 C CA . LEU B 1 49 ? -9.323 -14.690 -28.142 1.00 72.68 49 LEU B CA 1
ATOM 1513 C C . LEU B 1 49 ? -9.381 -16.114 -27.602 1.00 72.83 49 LEU B C 1
ATOM 1514 O O . LEU B 1 49 ? -9.306 -17.060 -28.395 1.00 73.96 49 LEU B O 1
ATOM 1519 N N . LYS B 1 50 ? -9.468 -16.302 -26.292 1.00 71.64 50 LYS B N 1
ATOM 1520 C CA . LYS B 1 50 ? -9.962 -17.537 -25.704 1.00 72.36 50 LYS B CA 1
ATOM 1521 C C . LYS B 1 50 ? -11.189 -17.196 -24.866 1.00 76.55 50 LYS B C 1
ATOM 1522 O O . LYS B 1 50 ? -11.457 -16.028 -24.559 1.00 74.21 50 LYS B O 1
ATOM 1528 N N . THR B 1 51 ? -11.953 -18.221 -24.505 1.00 73.52 51 THR B N 1
ATOM 1529 C CA . THR B 1 51 ? -13.134 -18.040 -23.676 1.00 68.63 51 THR B CA 1
ATOM 1530 C C . THR B 1 51 ? -12.760 -18.170 -22.197 1.00 65.94 51 THR B C 1
ATOM 1531 O O . THR B 1 51 ? -12.163 -19.169 -21.784 1.00 60.10 51 THR B O 1
ATOM 1535 N N . PHE B 1 52 ? -13.127 -17.161 -21.408 1.00 62.60 52 PHE B N 1
ATOM 1536 C CA . PHE B 1 52 ? -12.874 -17.110 -19.976 1.00 61.42 52 PHE B CA 1
ATOM 1537 C C . PHE B 1 52 ? -14.200 -17.138 -19.233 1.00 62.64 52 PHE B C 1
ATOM 1538 O O . PHE B 1 52 ? -15.064 -16.288 -19.478 1.00 58.59 52 PHE B O 1
ATOM 1546 N N . ALA B 1 53 ? -14.362 -18.108 -18.336 1.00 62.98 53 ALA B N 1
ATOM 1547 C CA . ALA B 1 53 ? -15.460 -18.049 -17.387 1.00 61.56 53 ALA B CA 1
ATOM 1548 C C . ALA B 1 53 ? -15.129 -17.032 -16.302 1.00 59.41 53 ALA B C 1
ATOM 1549 O O . ALA B 1 53 ? -13.960 -16.773 -16.007 1.00 57.77 53 ALA B O 1
ATOM 1551 N N . ARG B 1 54 ? -16.167 -16.434 -15.722 1.00 57.50 54 ARG B N 1
ATOM 1552 C CA . ARG B 1 54 ? -15.957 -15.451 -14.664 1.00 57.70 54 ARG B CA 1
ATOM 1553 C C . ARG B 1 54 ? -15.185 -16.072 -13.500 1.00 55.49 54 ARG B C 1
ATOM 1554 O O . ARG B 1 54 ? -15.254 -17.279 -13.256 1.00 57.00 54 ARG B O 1
ATOM 1562 N N . GLY B 1 55 ? -14.420 -15.237 -12.790 1.00 55.90 55 GLY B N 1
ATOM 1563 C CA . GLY B 1 55 ? -13.669 -15.710 -11.638 1.00 50.92 55 GLY B CA 1
ATOM 1564 C C . GLY B 1 55 ? -12.367 -16.396 -11.970 1.00 52.30 55 GLY B C 1
ATOM 1565 O O . GLY B 1 55 ? -11.879 -17.215 -11.181 1.00 52.07 55 GLY B O 1
ATOM 1566 N N . ARG B 1 56 ? -11.778 -16.083 -13.116 1.00 50.46 56 ARG B N 1
ATOM 1567 C CA . ARG B 1 56 ? -10.522 -16.679 -13.529 1.00 52.06 56 ARG B CA 1
ATOM 1568 C C . ARG B 1 56 ? -9.461 -15.599 -13.657 1.00 49.01 56 ARG B C 1
ATOM 1569 O O . ARG B 1 56 ? -9.767 -14.456 -14.019 1.00 48.80 56 ARG B O 1
ATOM 1577 N N . ARG B 1 57 ? -8.211 -15.961 -13.337 1.00 47.08 57 ARG B N 1
ATOM 1578 C CA . ARG B 1 57 ? -7.072 -15.095 -13.626 1.00 47.59 57 ARG B CA 1
ATOM 1579 C C . ARG B 1 57 ? -6.725 -15.200 -15.103 1.00 46.98 57 ARG B C 1
ATOM 1580 O O . ARG B 1 57 ? -6.332 -16.267 -15.586 1.00 50.08 57 ARG B O 1
ATOM 1588 N N . MET B 1 58 ? -6.887 -14.096 -15.82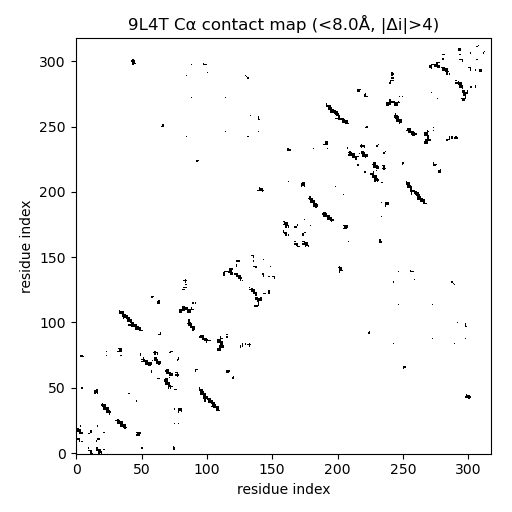0 1.00 45.12 58 MET B N 1
ATOM 1589 C CA . MET B 1 58 ? -6.621 -14.068 -17.243 1.00 47.48 58 MET B CA 1
ATOM 1590 C C . MET B 1 58 ? -5.171 -13.788 -17.563 1.00 49.26 58 MET B C 1
ATOM 1591 O O . MET B 1 58 ? -4.678 -14.258 -18.594 1.00 48.88 58 MET B O 1
ATOM 1596 N N . ALA B 1 59 ? -4.471 -13.052 -16.698 1.00 46.13 59 ALA B N 1
ATOM 1597 C CA . ALA B 1 59 ? -3.090 -12.713 -16.984 1.00 46.57 59 ALA B CA 1
ATOM 1598 C C . ALA B 1 59 ? -2.437 -12.034 -15.793 1.00 49.83 59 ALA B C 1
ATOM 1599 O O . ALA B 1 59 ? -3.107 -11.355 -14.998 1.00 46.73 59 ALA B O 1
ATOM 1601 N N . ARG B 1 60 ? -1.129 -12.232 -15.669 1.00 48.62 60 ARG B N 1
ATOM 1602 C CA . ARG B 1 60 ? -0.301 -11.396 -14.825 1.00 48.46 60 ARG B CA 1
ATOM 1603 C C . ARG B 1 60 ? -0.003 -10.086 -15.550 1.00 48.19 60 ARG B C 1
ATOM 1604 O O . ARG B 1 60 ? 0.050 -10.033 -16.780 1.00 49.02 60 ARG B O 1
ATOM 1612 N N . VAL B 1 61 ? 0.210 -9.030 -14.773 1.00 46.48 61 VAL B N 1
ATOM 1613 C CA . VAL B 1 61 ? 0.418 -7.681 -15.283 1.00 44.39 61 VAL B CA 1
ATOM 1614 C C . VAL B 1 61 ? 1.814 -7.201 -14.869 1.00 43.77 61 VAL B C 1
ATOM 1615 O O . VAL B 1 61 ? 2.273 -7.490 -13.758 1.00 41.27 61 VAL B O 1
ATOM 1619 N N . SER B 1 62 ? 2.498 -6.483 -15.764 1.00 40.10 62 SER B N 1
ATOM 1620 C CA . SER B 1 62 ? 3.766 -5.850 -15.401 1.00 46.28 62 SER B CA 1
ATOM 1621 C C . SER B 1 62 ? 3.835 -4.469 -16.052 1.00 44.63 62 SER B C 1
ATOM 1622 O O . SER B 1 62 ? 2.853 -3.969 -16.610 1.00 38.12 62 SER B O 1
ATOM 1625 N N . GLY B 1 63 ? 4.997 -3.836 -15.950 1.00 40.39 63 GLY B N 1
ATOM 1626 C CA . GLY B 1 63 ? 5.164 -2.475 -16.409 1.00 38.05 63 GLY B CA 1
ATOM 1627 C C . GLY B 1 63 ? 6.282 -1.809 -15.637 1.00 43.66 63 GLY B C 1
ATOM 1628 O O . GLY B 1 63 ? 7.006 -2.452 -14.876 1.00 39.14 63 GLY B O 1
ATOM 1629 N N . GLN B 1 64 ? 6.400 -0.498 -15.828 1.00 38.75 64 GLN B N 1
ATOM 1630 C CA . GLN B 1 64 ? 7.459 0.280 -15.193 1.00 41.12 64 GLN B CA 1
ATOM 1631 C C . GLN B 1 64 ? 6.884 1.155 -14.078 1.00 41.22 64 GLN B C 1
ATOM 1632 O O . GLN B 1 64 ? 5.857 1.824 -14.266 1.00 35.91 64 GLN B O 1
ATOM 1638 N N . ILE B 1 65 ? 7.547 1.135 -12.915 1.00 34.80 65 ILE B N 1
ATOM 1639 C CA . ILE B 1 65 ? 7.201 2.031 -11.817 1.00 35.20 65 ILE B CA 1
ATOM 1640 C C . ILE B 1 65 ? 7.430 3.482 -12.222 1.00 36.50 65 ILE B C 1
ATOM 1641 O O . ILE B 1 65 ? 8.506 3.845 -12.718 1.00 34.54 65 ILE B O 1
ATOM 1646 N N . THR B 1 66 ? 6.437 4.334 -11.952 1.00 33.86 66 THR B N 1
ATOM 1647 C CA . THR B 1 66 ? 6.571 5.766 -12.155 1.00 37.80 66 THR B CA 1
ATOM 1648 C C . THR B 1 66 ? 5.836 6.486 -11.033 1.00 38.86 66 THR B C 1
ATOM 1649 O O . THR B 1 66 ? 4.890 5.950 -10.450 1.00 38.06 66 THR B O 1
ATOM 1653 N N . ALA B 1 67 ? 6.285 7.708 -10.728 1.00 38.99 67 ALA B N 1
ATOM 1654 C CA . ALA B 1 67 ? 5.655 8.535 -9.704 1.00 43.87 67 ALA B CA 1
ATOM 1655 C C . ALA B 1 67 ? 4.540 9.440 -10.236 1.00 47.71 67 ALA B C 1
ATOM 1656 O O . ALA B 1 67 ? 3.880 10.119 -9.439 1.00 46.44 67 ALA B O 1
ATOM 1658 N N . PHE B 1 68 ? 4.288 9.468 -11.546 1.00 44.13 68 PHE B N 1
ATOM 1659 C CA . PHE B 1 68 ? 3.360 10.453 -12.089 1.00 49.13 68 PHE B CA 1
ATOM 1660 C C . PHE B 1 68 ? 2.266 9.772 -12.893 1.00 47.22 68 PHE B C 1
ATOM 1661 O O . PHE B 1 68 ? 2.536 8.885 -13.709 1.00 44.32 68 PHE B O 1
ATOM 1669 N N . CYS B 1 69 ? 1.030 10.165 -12.621 1.00 49.16 69 CYS B N 1
ATOM 1670 C CA . CYS B 1 69 ? -0.099 9.658 -13.382 1.00 50.71 69 CYS B CA 1
ATOM 1671 C C . CYS B 1 69 ? -0.044 10.192 -14.814 1.00 54.25 69 CYS B C 1
ATOM 1672 O O . CYS B 1 69 ? 0.265 11.363 -15.050 1.00 54.92 69 CYS B O 1
ATOM 1675 N N . ARG B 1 70 ? -0.300 9.310 -15.775 1.00 54.67 70 ARG B N 1
ATOM 1676 C CA . ARG B 1 70 ? -0.226 9.649 -17.184 1.00 57.76 70 ARG B CA 1
ATOM 1677 C C . ARG B 1 70 ? -1.227 8.785 -17.919 1.00 57.96 70 ARG B C 1
ATOM 1678 O O . ARG B 1 70 ? -1.856 7.898 -17.335 1.00 55.57 70 ARG B O 1
ATOM 1686 N N . LEU B 1 71 ? -1.353 9.034 -19.218 1.00 58.70 71 LEU B N 1
ATOM 1687 C CA . LEU B 1 71 ? -1.979 8.048 -20.076 1.00 59.33 71 LEU B CA 1
ATOM 1688 C C . LEU B 1 71 ? -1.194 6.749 -19.969 1.00 57.53 71 LEU B C 1
ATOM 1689 O O . LEU B 1 71 ? 0.040 6.761 -19.887 1.00 55.69 71 LEU B O 1
ATOM 1694 N N . HIS B 1 72 ? -1.917 5.630 -19.930 1.00 53.10 72 HIS B N 1
ATOM 1695 C CA . HIS B 1 72 ? -1.368 4.276 -19.828 1.00 53.63 72 HIS B CA 1
ATOM 1696 C C . HIS B 1 72 ? -0.712 3.953 -18.481 1.00 52.99 72 HIS B C 1
ATOM 1697 O O . HIS B 1 72 ? -0.067 2.898 -18.366 1.00 48.00 72 HIS B O 1
ATOM 1704 N N . THR B 1 73 ? -0.860 4.797 -17.456 1.00 48.58 73 THR B N 1
ATOM 1705 C CA . THR B 1 73 ? -0.457 4.416 -16.110 1.00 48.01 73 THR B CA 1
ATOM 1706 C C . THR B 1 73 ? -1.675 3.936 -15.336 1.00 49.47 73 THR B C 1
ATOM 1707 O O . THR B 1 73 ? -2.789 4.441 -15.521 1.00 48.37 73 THR B O 1
ATOM 1711 N N . LEU B 1 74 ? -1.451 2.952 -14.478 1.00 43.43 74 LEU B N 1
ATOM 1712 C CA . LEU B 1 74 ? -2.443 2.470 -13.537 1.00 42.16 74 LEU B CA 1
ATOM 1713 C C . LEU B 1 74 ? -1.955 2.751 -12.129 1.00 41.59 74 LEU B C 1
ATOM 1714 O O . LEU B 1 74 ? -0.754 2.664 -11.857 1.00 39.16 74 LEU B O 1
ATOM 1719 N N . GLN B 1 75 ? -2.879 3.102 -11.240 1.00 34.77 75 GLN B N 1
ATOM 1720 C CA . GLN B 1 75 ? -2.490 3.520 -9.905 1.00 40.83 75 GLN B CA 1
ATOM 1721 C C . GLN B 1 75 ? -2.180 2.307 -9.025 1.00 38.74 75 GLN B C 1
ATOM 1722 O O . GLN B 1 75 ? -2.992 1.383 -8.922 1.00 34.96 75 GLN B O 1
ATOM 1728 N N . ILE B 1 76 ? -1.012 2.328 -8.380 1.00 38.60 76 ILE B N 1
ATOM 1729 C CA . ILE B 1 76 ? -0.578 1.258 -7.469 1.00 34.44 76 ILE B CA 1
ATOM 1730 C C . ILE B 1 76 ? -0.991 1.548 -6.029 1.00 37.60 76 ILE B C 1
ATOM 1731 O O . ILE B 1 76 ? -1.480 0.678 -5.307 1.00 35.84 76 ILE B O 1
ATOM 1736 N N . ASN B 1 77 ? -0.716 2.756 -5.567 1.00 37.37 77 ASN B N 1
ATOM 1737 C CA . ASN B 1 77 ? -1.010 3.206 -4.219 1.00 37.24 77 ASN B CA 1
ATOM 1738 C C . ASN B 1 77 ? -1.105 4.724 -4.321 1.00 40.74 77 ASN B C 1
ATOM 1739 O O . ASN B 1 77 ? -1.173 5.269 -5.427 1.00 37.00 77 ASN B O 1
ATOM 1744 N N . ALA B 1 78 ? -1.069 5.421 -3.182 1.00 39.78 78 ALA B N 1
ATOM 1745 C CA . ALA B 1 78 ? -1.466 6.828 -3.190 1.00 41.67 78 ALA B CA 1
ATOM 1746 C C . ALA B 1 78 ? -0.547 7.695 -4.052 1.00 42.98 78 ALA B C 1
ATOM 1747 O O . ALA B 1 78 ? -0.988 8.726 -4.580 1.00 43.27 78 ALA B O 1
ATOM 1749 N N . HIS B 1 79 ? 0.714 7.292 -4.232 1.00 38.48 79 HIS B N 1
ATOM 1750 C CA . HIS B 1 79 ? 1.701 8.145 -4.884 1.00 41.88 79 HIS B CA 1
ATOM 1751 C C . HIS B 1 79 ? 2.473 7.433 -5.983 1.00 39.59 79 HIS B C 1
ATOM 1752 O O . HIS B 1 79 ? 3.407 8.018 -6.540 1.00 39.31 79 HIS B O 1
ATOM 1759 N N . THR B 1 80 ? 2.137 6.193 -6.297 1.00 38.43 80 THR B N 1
ATOM 1760 C CA . THR B 1 80 ? 2.933 5.415 -7.233 1.00 40.98 80 THR B CA 1
ATOM 1761 C C . THR B 1 80 ? 2.013 4.768 -8.261 1.00 39.17 80 THR B C 1
ATOM 1762 O O . THR B 1 80 ? 0.897 4.358 -7.938 1.00 32.82 80 THR B O 1
ATOM 1766 N N . HIS B 1 81 ? 2.470 4.734 -9.511 1.00 39.10 81 HIS B N 1
ATOM 1767 C CA . HIS B 1 81 ? 1.673 4.237 -10.619 1.00 38.39 81 HIS B CA 1
ATOM 1768 C C . HIS B 1 81 ? 2.502 3.255 -11.431 1.00 39.63 81 HIS B C 1
ATOM 1769 O O . HIS B 1 81 ? 3.740 3.253 -11.378 1.00 36.87 81 HIS B O 1
ATOM 1776 N N . LEU B 1 82 ? 1.801 2.420 -12.190 1.00 35.60 82 LEU B N 1
ATOM 1777 C CA . LEU B 1 82 ? 2.405 1.427 -13.070 1.00 36.76 82 LEU B CA 1
ATOM 1778 C C . LEU B 1 82 ? 2.258 1.884 -14.522 1.00 42.81 82 LEU B C 1
ATOM 1779 O O . LEU B 1 82 ? 1.142 1.914 -15.060 1.00 44.18 82 LEU B O 1
ATOM 1784 N N . TYR B 1 83 ? 3.375 2.217 -15.172 1.00 38.09 83 TYR B N 1
ATOM 1785 C CA . TYR B 1 83 ? 3.352 2.616 -16.580 1.00 45.15 83 TYR B CA 1
ATOM 1786 C C . TYR B 1 83 ? 3.405 1.370 -17.451 1.00 45.34 8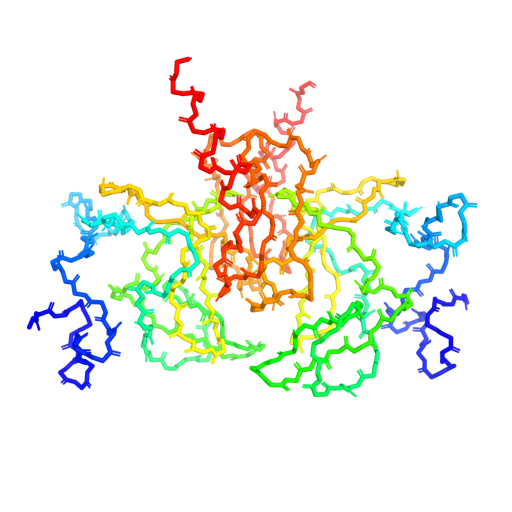3 TYR B C 1
ATOM 1787 O O . TYR B 1 83 ? 4.448 0.726 -17.564 1.00 38.77 83 TYR B O 1
ATOM 1796 N N . ASP B 1 84 ? 2.281 1.057 -18.099 1.00 46.03 84 ASP B N 1
ATOM 1797 C CA . ASP B 1 84 ? 2.133 -0.135 -18.930 1.00 44.22 84 ASP B CA 1
ATOM 1798 C C . ASP B 1 84 ? 1.470 0.296 -20.233 1.00 50.87 84 ASP B C 1
ATOM 1799 O O . ASP B 1 84 ? 0.243 0.218 -20.371 1.00 50.78 84 ASP B O 1
ATOM 1804 N N . PRO B 1 85 ? 2.251 0.747 -21.223 1.00 53.17 85 PRO B N 1
ATOM 1805 C CA . PRO B 1 85 ? 1.658 1.055 -22.530 1.00 53.18 85 PRO B CA 1
ATOM 1806 C C . PRO B 1 85 ? 1.433 -0.168 -23.407 1.00 53.54 85 PRO B C 1
ATOM 1807 O O . PRO B 1 85 ? 0.883 -0.023 -24.505 1.00 57.73 85 PRO B O 1
ATOM 1811 N N . HIS B 1 86 ? 1.836 -1.366 -22.968 1.00 53.57 86 HIS B N 1
ATOM 1812 C CA . HIS B 1 86 ? 1.766 -2.554 -23.818 1.00 52.76 86 HIS B CA 1
ATOM 1813 C C . HIS B 1 86 ? 0.485 -3.360 -23.627 1.00 55.09 86 HIS B C 1
ATOM 1814 O O . HIS B 1 86 ? 0.053 -4.058 -24.552 1.00 50.04 86 HIS B O 1
ATOM 1821 N N . PHE B 1 87 ? -0.137 -3.288 -22.454 1.00 50.49 87 PHE B N 1
ATOM 1822 C CA . PHE B 1 87 ? -1.206 -4.224 -22.156 1.00 51.16 87 PHE B CA 1
ATOM 1823 C C . PHE B 1 87 ? -2.286 -3.567 -21.300 1.00 51.99 87 PHE B C 1
ATOM 1824 O O . PHE B 1 87 ? -3.271 -3.043 -21.834 1.00 50.71 87 PHE B O 1
ATOM 1832 N N . SER B 1 88 ? -2.102 -3.559 -19.974 1.00 49.33 88 SER B N 1
ATOM 1833 C CA . SER B 1 88 ? -3.172 -3.110 -19.089 1.00 47.87 88 SER B CA 1
ATOM 1834 C C . SER B 1 88 ? -3.514 -1.634 -19.295 1.00 46.05 88 SER B C 1
ATOM 1835 O O . SER B 1 88 ? -4.667 -1.241 -19.134 1.00 45.62 88 SER B O 1
ATOM 1838 N N . GLY B 1 89 ? -2.544 -0.799 -19.644 1.00 47.15 89 GLY B N 1
ATOM 1839 C CA . GLY B 1 89 ? -2.902 0.584 -19.875 1.00 46.62 89 GLY B CA 1
ATOM 1840 C C . GLY B 1 89 ? -3.660 0.830 -21.166 1.00 52.53 89 GLY B C 1
ATOM 1841 O O . GLY B 1 89 ? -4.066 1.970 -21.426 1.00 48.79 89 GLY B O 1
ATOM 1842 N N . LEU B 1 90 ? -3.867 -0.204 -21.982 1.00 49.39 90 LEU B N 1
ATOM 1843 C CA . LEU B 1 90 ? -4.623 -0.048 -23.217 1.00 52.21 90 LEU B CA 1
ATOM 1844 C C . LEU B 1 90 ? -6.105 -0.321 -23.023 1.00 52.48 90 LEU B C 1
ATOM 1845 O O . LEU B 1 90 ? -6.889 -0.082 -23.939 1.00 55.53 90 LEU B O 1
ATOM 1850 N N . LEU B 1 91 ? -6.509 -0.785 -21.847 1.00 53.49 91 LEU B N 1
ATOM 1851 C CA . LEU B 1 91 ? -7.890 -1.187 -21.627 1.00 51.23 91 LEU B CA 1
ATOM 1852 C C . LEU B 1 91 ? -8.825 0.017 -21.644 1.00 51.51 91 LEU B C 1
ATOM 1853 O O . LEU B 1 91 ? -8.563 1.033 -20.985 1.00 47.23 91 LEU B O 1
ATOM 1858 N N . LEU B 1 92 ? -9.931 -0.105 -22.383 1.00 52.09 92 LEU B N 1
ATOM 1859 C CA . LEU B 1 92 ? -10.919 0.960 -22.443 1.00 48.31 92 LEU B CA 1
ATOM 1860 C C . LEU B 1 92 ? -11.849 0.909 -21.237 1.00 51.03 92 LEU B C 1
ATOM 1861 O O . LEU B 1 92 ? -12.074 -0.143 -20.628 1.00 52.60 92 LEU B O 1
ATOM 1866 N N . HIS B 1 93 ? -12.387 2.070 -20.891 1.00 49.50 93 HIS B N 1
ATOM 1867 C CA . HIS B 1 93 ? -13.325 2.152 -19.793 1.00 48.91 93 HIS B CA 1
ATOM 1868 C C . HIS B 1 93 ? -14.645 1.461 -20.135 1.00 50.98 93 HIS B C 1
ATOM 1869 O O . HIS B 1 93 ? -15.025 1.307 -21.301 1.00 55.03 93 HIS B O 1
ATOM 1876 N N . SER B 1 94 ? -15.339 1.020 -19.092 1.00 49.57 94 SER B N 1
ATOM 1877 C CA . SER B 1 94 ? -16.756 0.716 -19.219 1.00 55.86 94 SER B CA 1
ATOM 1878 C C . SER B 1 94 ? -17.400 0.895 -17.861 1.00 56.05 94 SER B C 1
ATOM 1879 O O . SER B 1 94 ? -16.764 0.681 -16.821 1.00 48.76 94 SER B O 1
ATOM 1882 N N . CYS B 1 95 ? -18.677 1.284 -17.880 1.00 58.57 95 CYS B N 1
ATOM 1883 C CA . CYS B 1 95 ? -19.402 1.364 -16.624 1.00 58.03 95 CYS B CA 1
ATOM 1884 C C . CYS B 1 95 ? -19.933 0.011 -16.175 1.00 57.77 95 CYS B C 1
ATOM 1885 O O . CYS B 1 95 ? -20.344 -0.120 -15.015 1.00 55.61 95 CYS B O 1
ATOM 1888 N N . VAL B 1 96 ? -19.921 -0.990 -17.051 1.00 57.34 96 VAL B N 1
ATOM 1889 C CA . VAL B 1 96 ? -20.238 -2.356 -16.639 1.00 60.35 96 VAL B CA 1
ATOM 1890 C C . VAL B 1 96 ? -19.098 -3.261 -17.091 1.00 58.14 96 VAL B C 1
ATOM 1891 O O . VAL B 1 96 ? -19.273 -4.097 -17.990 1.00 57.06 96 VAL B O 1
ATOM 1895 N N . PRO B 1 97 ? -17.922 -3.143 -16.479 1.00 56.08 97 PRO B N 1
ATOM 1896 C CA . PRO B 1 97 ? -16.745 -3.848 -16.994 1.00 52.82 97 PRO B CA 1
ATOM 1897 C C . PRO B 1 97 ? -16.892 -5.361 -16.888 1.00 52.26 97 PRO B C 1
ATOM 1898 O O . PRO B 1 97 ? -17.633 -5.892 -16.053 1.00 52.43 97 PRO B O 1
ATOM 1902 N N . ASN B 1 98 ? -16.160 -6.064 -17.751 1.00 47.45 98 ASN B N 1
ATOM 1903 C CA . ASN B 1 98 ? -16.056 -7.513 -17.633 1.00 50.50 98 ASN B CA 1
ATOM 1904 C C . ASN B 1 98 ? -14.726 -7.992 -17.037 1.00 51.74 98 ASN B C 1
ATOM 1905 O O . ASN B 1 98 ? -14.531 -9.207 -16.906 1.00 50.18 98 ASN B O 1
ATOM 1910 N N . VAL B 1 99 ? -13.805 -7.079 -16.680 1.00 45.24 99 VAL B N 1
ATOM 1911 C CA . VAL B 1 99 ? -12.510 -7.452 -16.118 1.00 48.17 99 VAL B CA 1
ATOM 1912 C C . VAL B 1 99 ? -12.193 -6.517 -14.958 1.00 46.50 99 VAL B C 1
ATOM 1913 O O . VAL B 1 99 ? -12.614 -5.355 -14.936 1.00 44.58 99 VAL B O 1
ATOM 1917 N N . ARG B 1 100 ? -11.443 -7.031 -13.984 1.00 45.64 100 ARG B N 1
ATOM 1918 C CA . ARG B 1 100 ? -10.986 -6.231 -12.857 1.00 44.72 100 ARG B CA 1
ATOM 1919 C C . ARG B 1 100 ? -9.467 -6.280 -12.790 1.00 42.31 100 ARG B C 1
ATOM 1920 O O . ARG B 1 100 ? -8.858 -7.326 -13.034 1.00 42.60 100 ARG B O 1
ATOM 1928 N N . LEU B 1 101 ? -8.855 -5.146 -12.473 1.00 42.27 101 LEU B N 1
ATOM 1929 C CA . LEU B 1 101 ? -7.413 -5.074 -12.276 1.00 44.58 101 LEU B CA 1
ATOM 1930 C C . LEU B 1 101 ? -7.107 -5.199 -10.788 1.00 40.48 101 LEU B C 1
ATOM 1931 O O . LEU B 1 101 ? -7.541 -4.367 -9.991 1.00 39.06 101 LEU B O 1
ATOM 1936 N N . ASP B 1 102 ? -6.355 -6.228 -10.415 1.00 39.68 102 ASP B N 1
ATOM 1937 C CA . ASP B 1 102 ? -5.952 -6.386 -9.023 1.00 41.69 102 ASP B CA 1
ATOM 1938 C C . ASP B 1 102 ? -4.578 -5.758 -8.906 1.00 38.47 102 ASP B C 1
ATOM 1939 O O . ASP B 1 102 ? -3.576 -6.364 -9.298 1.00 35.59 102 ASP B O 1
ATOM 1944 N N . MET B 1 103 ? -4.523 -4.533 -8.385 1.00 37.47 103 MET B N 1
ATOM 1945 C CA . MET B 1 103 ? -3.260 -3.802 -8.359 1.00 40.55 103 MET B CA 1
ATOM 1946 C C . MET B 1 103 ? -2.412 -4.132 -7.145 1.00 39.82 103 MET B C 1
ATOM 1947 O O . MET B 1 103 ? -1.433 -3.431 -6.892 1.00 41.52 103 MET B O 1
ATOM 1952 N N . ALA B 1 104 ? -2.745 -5.183 -6.400 1.00 39.79 104 ALA B N 1
ATOM 1953 C CA . ALA B 1 104 ? -1.876 -5.642 -5.319 1.00 42.85 104 ALA B CA 1
ATOM 1954 C C . ALA B 1 104 ? -1.129 -6.908 -5.710 1.00 41.55 104 ALA B C 1
ATOM 1955 O O . ALA B 1 104 ? 0.086 -6.998 -5.518 1.00 37.86 104 ALA B O 1
ATOM 1957 N N . GLY B 1 105 ? -1.837 -7.882 -6.295 1.00 39.73 105 GLY B N 1
ATOM 1958 C CA . GLY B 1 105 ? -1.214 -9.036 -6.925 1.00 42.03 105 GLY B CA 1
ATOM 1959 C C . GLY B 1 105 ? -0.724 -8.789 -8.343 1.00 39.09 105 GLY B C 1
ATOM 1960 O O . GLY B 1 105 ? 0.036 -9.597 -8.882 1.00 36.91 105 GLY B O 1
ATOM 1961 N N . PHE B 1 106 ? -1.101 -7.658 -8.925 1.00 35.95 106 PHE B N 1
ATOM 1962 C CA . PHE B 1 106 ? -0.815 -7.316 -10.315 1.00 42.45 106 PHE B CA 1
ATOM 1963 C C . PHE B 1 106 ? -1.316 -8.401 -11.258 1.00 43.48 106 PHE B C 1
ATOM 1964 O O . PHE B 1 106 ? -0.534 -9.167 -11.827 1.00 33.88 106 PHE B O 1
ATOM 1972 N N . GLU B 1 107 ? -2.641 -8.452 -11.426 1.00 40.12 107 GLU B N 1
ATOM 1973 C CA . GLU B 1 107 ? -3.294 -9.528 -12.148 1.00 41.78 107 GLU B CA 1
ATOM 1974 C C . GLU B 1 107 ? -4.586 -8.998 -12.744 1.00 42.93 107 GLU B C 1
ATOM 1975 O O . GLU B 1 107 ? -5.200 -8.067 -12.212 1.00 39.69 107 GLU B O 1
ATOM 1981 N N . LEU B 1 108 ? -4.981 -9.608 -13.860 1.00 42.30 108 LEU B N 1
ATOM 1982 C CA . LEU B 1 108 ? -6.221 -9.316 -14.570 1.00 44.92 108 LEU B CA 1
ATOM 1983 C C . LEU B 1 108 ? -7.166 -10.490 -14.348 1.00 46.28 108 LEU B C 1
ATOM 1984 O O . LEU B 1 108 ? -6.795 -11.634 -14.630 1.00 47.55 108 LEU B O 1
ATOM 1989 N N . TRP B 1 109 ? -8.370 -10.216 -13.820 1.00 43.17 109 TRP B N 1
ATOM 1990 C CA . TRP B 1 109 ? -9.351 -11.251 -13.494 1.00 46.87 109 TRP B CA 1
ATOM 1991 C C . TRP B 1 109 ? -10.681 -10.969 -14.190 1.00 46.78 109 TRP B C 1
ATOM 1992 O O . TRP B 1 109 ? -11.089 -9.804 -14.334 1.00 42.18 109 TRP B O 1
ATOM 2003 N N . SER B 1 110 ? -11.348 -12.044 -14.628 1.00 48.32 110 SER B N 1
ATOM 2004 C CA . SER B 1 110 ? -12.651 -11.940 -15.279 1.00 49.98 110 SER B CA 1
ATOM 2005 C C . SER B 1 110 ? -13.708 -11.663 -14.220 1.00 50.44 110 SER B C 1
ATOM 2006 O O . SER B 1 110 ? -13.840 -12.438 -13.262 1.00 47.52 110 SER B O 1
ATOM 2009 N N . LEU B 1 111 ? -14.444 -10.552 -14.378 1.00 48.89 111 LEU B N 1
ATOM 2010 C CA . LEU B 1 111 ? -15.597 -10.287 -13.515 1.00 51.46 111 LEU B CA 1
ATOM 2011 C C . LEU B 1 111 ? -16.847 -10.996 -14.019 1.00 54.39 111 LEU B C 1
ATOM 2012 O O . LEU B 1 111 ? -17.626 -11.516 -13.210 1.00 53.84 111 LEU B O 1
ATOM 2017 N N . ARG B 1 112 ? -17.061 -10.994 -15.342 1.00 59.04 112 ARG B N 1
ATOM 2018 C CA . ARG B 1 112 ? -18.175 -11.648 -16.024 1.00 55.52 112 ARG B CA 1
ATOM 2019 C C . ARG B 1 112 ? -17.671 -12.860 -16.809 1.00 59.70 112 ARG B C 1
ATOM 2020 O O . ARG B 1 112 ? -16.461 -13.117 -16.914 1.00 57.55 112 ARG B O 1
ATOM 2028 N N . ASP B 1 113 ? -18.620 -13.607 -17.376 1.00 55.00 113 ASP B N 1
ATOM 2029 C CA . ASP B 1 113 ? -18.287 -14.556 -18.423 1.00 53.59 113 ASP B CA 1
ATOM 2030 C C . ASP B 1 113 ? -17.867 -13.768 -19.652 1.00 55.70 113 ASP B C 1
ATOM 2031 O O . ASP B 1 113 ? -18.536 -12.798 -20.038 1.00 53.18 113 ASP B O 1
ATOM 2036 N N . ILE B 1 114 ? -16.749 -14.174 -20.251 1.00 57.24 114 ILE B N 1
ATOM 2037 C CA . ILE B 1 114 ? -16.138 -13.489 -21.383 1.00 57.78 114 ILE B CA 1
ATOM 2038 C C . ILE B 1 114 ? -15.939 -14.516 -22.489 1.00 61.08 114 ILE B C 1
ATOM 2039 O O . ILE B 1 114 ? -15.232 -15.512 -22.298 1.00 62.76 114 ILE B O 1
ATOM 2044 N N . ALA B 1 115 ? -16.557 -14.281 -23.635 1.00 63.85 115 ALA B N 1
ATOM 2045 C CA . ALA B 1 115 ? -16.445 -15.182 -24.771 1.00 71.41 115 ALA B CA 1
ATOM 2046 C C . ALA B 1 115 ? -15.337 -14.694 -25.697 1.00 73.93 115 ALA B C 1
ATOM 2047 O O . ALA B 1 115 ? -15.026 -13.499 -25.746 1.00 71.80 115 ALA B O 1
ATOM 2049 N N . ALA B 1 116 ? -14.734 -15.634 -26.424 1.00 84.89 116 ALA B N 1
ATOM 2050 C CA . ALA B 1 116 ? -13.694 -15.270 -27.377 1.00 84.28 116 ALA B CA 1
ATOM 2051 C C . ALA B 1 116 ? -14.183 -14.153 -28.292 1.00 81.81 116 ALA B C 1
ATOM 2052 O O . ALA B 1 116 ? -15.331 -14.155 -28.737 1.00 87.94 116 ALA B O 1
ATOM 2054 N N . GLY B 1 117 ? -13.314 -13.177 -28.540 1.00 73.11 117 GLY B N 1
ATOM 2055 C CA . GLY B 1 117 ? -13.632 -12.052 -29.386 1.00 65.13 117 GLY B CA 1
ATOM 2056 C C . GLY B 1 117 ? -14.191 -10.848 -28.669 1.00 72.58 117 GLY B C 1
ATOM 2057 O O . GLY B 1 117 ? -14.278 -9.771 -29.269 1.00 70.40 117 GLY B O 1
ATOM 2058 N N . GLU B 1 118 ? -14.563 -10.992 -27.402 1.00 71.94 118 GLU B N 1
ATOM 2059 C CA . GLU B 1 118 ? -15.071 -9.863 -26.645 1.00 71.61 118 GLU B CA 1
ATOM 2060 C C . GLU B 1 118 ? -13.967 -8.857 -26.328 1.00 72.52 118 GLU B C 1
ATOM 2061 O O . GLU B 1 118 ? -12.788 -9.201 -26.182 1.00 67.32 118 GLU B O 1
ATOM 2067 N N . MET B 1 119 ? -14.373 -7.598 -26.222 1.00 71.15 119 MET B N 1
ATOM 2068 C CA . MET B 1 119 ? -13.479 -6.540 -25.792 1.00 70.44 119 MET B CA 1
ATOM 2069 C C . MET B 1 119 ? -13.398 -6.542 -24.264 1.00 72.89 119 MET B C 1
ATOM 2070 O O . MET B 1 119 ? -14.420 -6.630 -23.575 1.00 72.73 119 MET B O 1
ATOM 2075 N N . LEU B 1 120 ? -12.184 -6.483 -23.733 1.00 66.12 120 LEU B N 1
ATOM 2076 C CA . LEU B 1 120 ? -11.996 -6.418 -22.292 1.00 60.51 120 LEU B CA 1
ATOM 2077 C C . LEU B 1 120 ? -12.134 -4.970 -21.834 1.00 56.31 120 LEU B C 1
ATOM 2078 O O . LEU B 1 120 ? -11.548 -4.068 -22.439 1.00 58.80 120 LEU B O 1
ATOM 2083 N N . THR B 1 121 ? -12.916 -4.738 -20.776 1.00 50.90 121 THR B N 1
ATOM 2084 C CA . THR B 1 121 ? -13.164 -3.374 -20.326 1.00 53.86 121 THR B CA 1
ATOM 2085 C C . THR B 1 121 ? -13.048 -3.299 -18.813 1.00 48.38 121 THR B C 1
ATOM 2086 O O . THR B 1 121 ? -13.351 -4.265 -18.106 1.00 48.36 121 THR B O 1
ATOM 2090 N N . MET B 1 122 ? -12.653 -2.124 -18.316 1.00 47.16 122 MET B N 1
ATOM 2091 C CA . MET B 1 122 ? -12.477 -1.915 -16.884 1.00 46.20 122 MET B CA 1
ATOM 2092 C C . MET B 1 122 ? -13.078 -0.575 -16.473 1.00 44.74 122 MET B C 1
ATOM 2093 O O . MET B 1 122 ? -13.169 0.365 -17.269 1.00 45.99 122 MET B O 1
ATOM 2098 N N . ASP B 1 123 ? -13.528 -0.514 -15.227 1.00 40.19 123 ASP B N 1
ATOM 2099 C CA . ASP B 1 123 ? -14.040 0.718 -14.649 1.00 44.01 123 ASP B CA 1
ATOM 2100 C C . ASP B 1 123 ? -12.836 1.485 -14.101 1.00 45.97 123 ASP B C 1
ATOM 2101 O O . ASP B 1 123 ? -12.223 1.076 -13.099 1.00 39.93 123 ASP B O 1
ATOM 2106 N N . TYR B 1 124 ? -12.489 2.586 -14.782 1.00 41.41 124 TYR B N 1
ATOM 2107 C CA . TYR B 1 124 ? -11.283 3.345 -14.462 1.00 44.95 124 TYR B CA 1
ATOM 2108 C C . TYR B 1 124 ? -11.295 3.827 -13.032 1.00 45.81 124 TYR B C 1
ATOM 2109 O O . TYR B 1 124 ? -10.235 3.937 -12.405 1.00 39.77 124 TYR B O 1
ATOM 2118 N N . ALA B 1 125 ? -12.482 4.131 -12.511 1.00 40.80 125 ALA B N 1
ATOM 2119 C CA . ALA B 1 125 ? -12.613 4.706 -11.188 1.00 41.52 125 ALA B CA 1
ATOM 2120 C C . ALA B 1 125 ? -12.400 3.683 -10.084 1.00 42.44 125 ALA B C 1
ATOM 2121 O O . ALA B 1 125 ? -12.235 4.079 -8.924 1.00 39.90 125 ALA B O 1
ATOM 2123 N N . SER B 1 126 ? -12.380 2.390 -10.401 1.00 38.61 126 SER B N 1
ATOM 2124 C CA . SER B 1 126 ? -12.099 1.432 -9.343 1.00 43.24 126 SER B CA 1
ATOM 2125 C C . SER B 1 126 ? -10.609 1.335 -9.006 1.00 43.93 126 SER B C 1
ATOM 2126 O O . SER B 1 126 ? -10.273 0.815 -7.940 1.00 40.42 126 SER B O 1
ATOM 2129 N N . THR B 1 127 ? -9.707 1.847 -9.852 1.00 42.15 127 THR B N 1
ATOM 2130 C CA . THR B 1 127 ? -8.290 1.908 -9.487 1.00 41.71 127 THR B CA 1
ATOM 2131 C C . THR B 1 127 ? -7.736 3.326 -9.417 1.00 40.02 127 THR B C 1
ATOM 2132 O O . THR B 1 127 ? -6.779 3.556 -8.670 1.00 39.76 127 THR B O 1
ATOM 2136 N N . GLU B 1 128 ? -8.306 4.284 -10.159 1.00 40.52 128 GLU B N 1
ATOM 2137 C CA . GLU B 1 128 ? -7.667 5.580 -10.406 1.00 39.39 128 GLU B CA 1
ATOM 2138 C C . GLU B 1 128 ? -8.293 6.683 -9.550 1.00 44.19 128 GLU B C 1
ATOM 2139 O O . GLU B 1 128 ? -9.511 6.909 -9.617 1.00 37.93 128 GLU B O 1
ATOM 2145 N N . ASP B 1 129 ? -7.455 7.367 -8.747 1.00 38.49 129 ASP B N 1
ATOM 2146 C CA . ASP B 1 129 ? -7.897 8.544 -7.984 1.00 39.94 129 ASP B CA 1
ATOM 2147 C C . ASP B 1 129 ? -8.389 9.649 -8.909 1.00 43.23 129 ASP B C 1
ATOM 2148 O O . ASP B 1 129 ? -9.440 10.266 -8.675 1.00 39.07 129 ASP B O 1
ATOM 2153 N N . VAL B 1 130 ? -7.566 9.979 -9.911 1.00 40.70 130 VAL B N 1
ATOM 2154 C CA . VAL B 1 130 ? -7.814 11.012 -10.905 1.00 45.68 130 VAL B CA 1
ATOM 2155 C C . VAL B 1 130 ? -7.290 10.476 -12.230 1.00 47.18 130 VAL B C 1
ATOM 2156 O O . VAL B 1 130 ? -6.472 9.553 -12.270 1.00 46.73 130 VAL B O 1
ATOM 2160 N N . LEU B 1 131 ? -7.796 11.032 -13.325 1.00 48.27 131 LEU B N 1
ATOM 2161 C CA . LEU B 1 131 ? -7.340 10.652 -14.656 1.00 51.06 131 LEU B CA 1
ATOM 2162 C C . LEU B 1 131 ? -6.546 11.791 -15.277 1.00 53.01 131 LEU B C 1
ATOM 2163 O O . LEU B 1 131 ? -6.626 12.944 -14.845 1.00 52.27 131 LEU B O 1
ATOM 2168 N N . MET B 1 132 ? -5.775 11.462 -16.312 1.00 51.15 132 MET B N 1
ATOM 2169 C CA . MET B 1 132 ? -5.067 12.523 -17.005 1.00 54.23 132 MET B CA 1
ATOM 2170 C C . MET B 1 132 ? -6.039 13.404 -17.785 1.00 58.92 132 MET B C 1
ATOM 2171 O O . MET B 1 132 ? -5.825 14.617 -17.898 1.00 60.59 132 MET B O 1
ATOM 2176 N N . ARG B 1 133 ? -7.123 12.828 -18.297 1.00 54.58 133 ARG B N 1
ATOM 2177 C CA . ARG B 1 133 ? -8.120 13.593 -19.042 1.00 62.78 133 ARG B CA 1
ATOM 2178 C C . ARG B 1 133 ? -9.490 12.995 -18.768 1.00 57.45 133 ARG B C 1
ATOM 2179 O O . ARG B 1 133 ? -9.687 11.800 -19.002 1.00 60.08 133 ARG B O 1
ATOM 2187 N N . GLN B 1 134 ? -10.429 13.801 -18.269 1.00 57.62 134 GLN B N 1
ATOM 2188 C CA . GLN B 1 134 ? -11.797 13.307 -18.128 1.00 58.88 134 GLN B CA 1
ATOM 2189 C C . GLN B 1 134 ? -12.432 13.199 -19.508 1.00 59.50 134 GLN B C 1
ATOM 2190 O O . GLN B 1 134 ? -12.021 13.884 -20.448 1.00 61.13 134 GLN B O 1
ATOM 2196 N N . PHE B 1 135 ? -13.422 12.312 -19.642 1.00 56.15 135 PHE B N 1
ATOM 2197 C CA . PHE B 1 135 ? -14.018 12.070 -20.951 1.00 56.29 135 PHE B CA 1
ATOM 2198 C C . PHE B 1 135 ? -15.455 11.562 -20.834 1.00 58.21 135 PHE B C 1
ATOM 2199 O O . PHE B 1 135 ? -15.925 11.155 -19.763 1.00 56.70 135 PHE B O 1
ATOM 2207 N N . GLU B 1 136 ? -16.138 11.569 -21.978 1.00 59.05 136 GLU B N 1
ATOM 2208 C CA . GLU B 1 136 ? -17.523 11.131 -22.092 1.00 59.75 136 GLU B CA 1
ATOM 2209 C C . GLU B 1 136 ? -1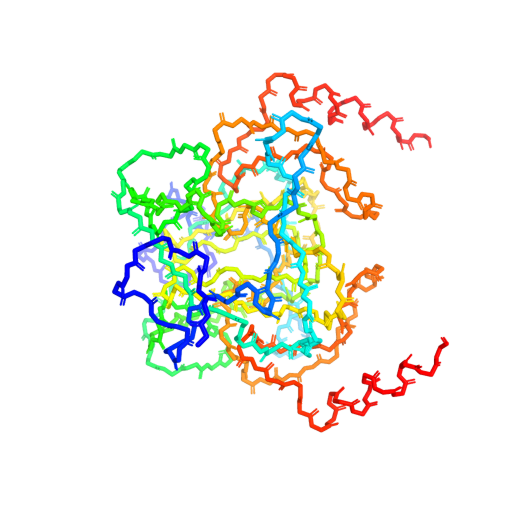7.569 9.639 -22.416 1.00 59.69 136 GLU B C 1
ATOM 2210 O O . GLU B 1 136 ? -16.785 9.140 -23.230 1.00 58.97 136 GLU B O 1
ATOM 2216 N N . CYS B 1 137 ? -18.494 8.926 -21.783 1.00 57.50 137 CYS B N 1
ATOM 2217 C CA . CYS B 1 137 ? -18.546 7.478 -21.920 1.00 60.72 137 CYS B CA 1
ATOM 2218 C C . CYS B 1 137 ? -19.586 7.054 -22.949 1.00 62.93 137 CYS B C 1
ATOM 2219 O O . CYS B 1 137 ? -20.652 7.666 -23.073 1.00 64.57 137 CYS B O 1
ATOM 2222 N N . HIS B 1 138 ? -19.271 5.976 -23.671 1.00 63.35 138 HIS B N 1
ATOM 2223 C CA . HIS B 1 138 ? -20.157 5.388 -24.667 1.00 67.57 138 HIS B CA 1
ATOM 2224 C C . HIS B 1 138 ? -20.361 3.898 -24.433 1.00 68.21 138 HIS B C 1
ATOM 2225 O O . HIS B 1 138 ? -20.555 3.134 -25.386 1.00 69.90 138 HIS B O 1
ATOM 2232 N N . CYS B 1 139 ? -20.362 3.435 -23.177 1.00 66.81 139 CYS B N 1
ATOM 2233 C CA . CYS B 1 139 ? -20.704 2.024 -23.017 1.00 70.59 139 CYS B CA 1
ATOM 2234 C C . CYS B 1 139 ? -22.196 1.788 -23.183 1.00 70.12 139 CYS B C 1
ATOM 2235 O O . CYS B 1 139 ? -22.609 0.632 -23.329 1.00 72.90 139 CYS B O 1
ATOM 2238 N N . GLY B 1 140 ? -23.009 2.850 -23.136 1.00 69.67 140 GLY B N 1
ATOM 2239 C CA . GLY B 1 140 ? -24.444 2.732 -23.344 1.00 71.18 140 GLY B CA 1
ATOM 2240 C C . GLY B 1 140 ? -25.179 1.900 -22.313 1.00 75.27 140 GLY B C 1
ATOM 2241 O O . GLY B 1 140 ? -26.367 1.612 -22.484 1.00 78.23 140 GLY B O 1
ATOM 2242 N N . ALA B 1 141 ? -24.494 1.491 -21.251 1.00 73.59 141 ALA B N 1
ATOM 2243 C CA . ALA B 1 141 ? -25.191 0.847 -20.155 1.00 74.23 141 ALA B CA 1
ATOM 2244 C C . ALA B 1 141 ? -26.228 1.817 -19.600 1.00 75.14 141 ALA B C 1
ATOM 2245 O O . ALA B 1 141 ? -25.979 3.026 -19.550 1.00 75.25 141 ALA B O 1
ATOM 2247 N N . PRO B 1 142 ? -27.413 1.340 -19.226 1.00 76.56 142 PRO B N 1
ATOM 2248 C CA . PRO B 1 142 ? -28.407 2.270 -18.666 1.00 79.49 142 PRO B CA 1
ATOM 2249 C C . PRO B 1 142 ? -27.929 2.937 -17.390 1.00 78.68 142 PRO B C 1
ATOM 2250 O O . PRO B 1 142 ? -28.402 4.030 -17.055 1.00 78.81 142 PRO B O 1
ATOM 2254 N N . ASN B 1 143 ? -26.978 2.331 -16.682 1.00 81.73 143 ASN B N 1
ATOM 2255 C CA . ASN B 1 143 ? -26.444 2.907 -15.458 1.00 79.60 143 ASN B CA 1
ATOM 2256 C C . ASN B 1 143 ? -25.092 3.582 -15.679 1.00 77.21 143 ASN B C 1
ATOM 2257 O O . ASN B 1 143 ? -24.378 3.863 -14.710 1.00 75.23 143 ASN B O 1
ATOM 2262 N N . CYS B 1 144 ? -24.747 3.868 -16.937 1.00 72.88 144 CYS B N 1
ATOM 2263 C CA . CYS B 1 144 ? -23.528 4.598 -17.256 1.00 69.13 144 CYS B CA 1
ATOM 2264 C C . CYS B 1 144 ? -23.492 5.934 -16.518 1.00 66.99 144 CYS B C 1
ATOM 2265 O O . CYS B 1 144 ? -24.527 6.509 -16.179 1.00 68.31 144 CYS B O 1
ATOM 2268 N N . ARG B 1 145 ? -22.282 6.421 -16.254 1.00 62.08 145 ARG B N 1
ATOM 2269 C CA . ARG B 1 145 ? -22.089 7.698 -15.576 1.00 62.18 145 ARG B CA 1
ATOM 2270 C C . ARG B 1 145 ? -21.957 8.873 -16.537 1.00 58.66 145 ARG B C 1
ATOM 2271 O O . ARG B 1 145 ? -21.942 10.021 -16.077 1.00 59.86 145 ARG B O 1
ATOM 2279 N N . ARG B 1 146 ? -21.846 8.612 -17.843 1.00 59.69 146 ARG B N 1
ATOM 2280 C CA . ARG B 1 146 ? -21.819 9.619 -18.908 1.00 62.41 146 ARG B CA 1
ATOM 2281 C C . ARG B 1 146 ? -20.504 10.390 -18.960 1.00 60.98 146 ARG B C 1
ATOM 2282 O O . ARG B 1 146 ? -19.904 10.531 -20.032 1.00 57.06 146 ARG B O 1
ATOM 2290 N N . TRP B 1 147 ? -20.068 10.929 -17.826 1.00 54.70 147 TRP B N 1
ATOM 2291 C CA . TRP B 1 147 ? -18.807 11.646 -17.750 1.00 56.64 147 TRP B CA 1
ATOM 2292 C C . TRP B 1 147 ? -17.887 10.898 -16.802 1.00 54.11 147 TRP B C 1
ATOM 2293 O O . TRP B 1 147 ? -18.282 10.586 -15.674 1.00 53.46 147 TRP B O 1
ATOM 2304 N N . ILE B 1 148 ? -16.676 10.604 -17.260 1.00 53.43 148 ILE B N 1
ATOM 2305 C CA . ILE B 1 148 ? -15.772 9.699 -16.556 1.00 53.51 148 ILE B CA 1
ATOM 2306 C C . ILE B 1 148 ? -14.664 10.497 -15.899 1.00 51.79 148 ILE B C 1
ATOM 2307 O O . ILE B 1 148 ? -14.003 11.320 -16.551 1.00 51.93 148 ILE B O 1
ATOM 2312 N N . THR B 1 149 ? -14.487 10.275 -14.602 1.00 47.91 149 THR B N 1
ATOM 2313 C CA . THR B 1 149 ? -13.422 10.872 -13.817 1.00 48.38 149 THR B CA 1
ATOM 2314 C C . THR B 1 149 ? -12.808 9.771 -12.966 1.00 45.16 149 THR B C 1
ATOM 2315 O O . THR B 1 149 ? -13.331 8.652 -12.886 1.00 40.28 149 THR B O 1
ATOM 2319 N N . GLY B 1 150 ? -11.687 10.096 -12.327 1.00 47.61 150 GLY B N 1
ATOM 2320 C CA . GLY B 1 150 ? -11.193 9.268 -11.240 1.00 40.82 150 GLY B CA 1
ATOM 2321 C C . GLY B 1 150 ? -12.211 9.205 -10.118 1.00 43.66 150 GLY B C 1
ATOM 2322 O O . GLY B 1 150 ? -13.189 9.953 -10.070 1.00 38.38 150 GLY B O 1
ATOM 2323 N N . ALA B 1 151 ? -11.969 8.286 -9.181 1.00 39.03 151 ALA B N 1
ATOM 2324 C CA . ALA B 1 151 ? -12.876 8.158 -8.051 1.00 36.42 151 ALA B CA 1
ATOM 2325 C C . ALA B 1 151 ? -12.803 9.369 -7.128 1.00 38.49 151 ALA B C 1
ATOM 2326 O O . ALA B 1 151 ? -13.796 9.701 -6.479 1.00 39.92 151 ALA B O 1
ATOM 2328 N N . LYS B 1 152 ? -11.661 10.057 -7.054 1.00 40.08 152 LYS B N 1
ATOM 2329 C CA . LYS B 1 152 ? -11.527 11.185 -6.134 1.00 42.46 152 LYS B CA 1
ATOM 2330 C C . LYS B 1 152 ? -11.545 12.533 -6.852 1.00 43.37 152 LYS B C 1
ATOM 2331 O O . LYS B 1 152 ? -11.099 13.540 -6.294 1.00 47.41 152 LYS B O 1
ATOM 2337 N N . GLU B 1 153 ? -12.103 12.585 -8.059 1.00 42.85 153 GLU B N 1
ATOM 2338 C CA . GLU B 1 153 ? -11.962 13.723 -8.954 1.00 47.44 153 GLU B CA 1
ATOM 2339 C C . GLU B 1 153 ? -13.322 14.315 -9.293 1.00 51.42 153 GLU B C 1
ATOM 2340 O O . GLU B 1 153 ? -14.226 13.593 -9.726 1.00 51.59 153 GLU B O 1
ATOM 2346 N N . LEU B 1 154 ? -13.456 15.625 -9.126 1.00 53.76 154 LEU B N 1
ATOM 2347 C CA . LEU B 1 154 ? -14.704 16.272 -9.507 1.00 55.23 154 LEU B CA 1
ATOM 2348 C C . LEU B 1 154 ?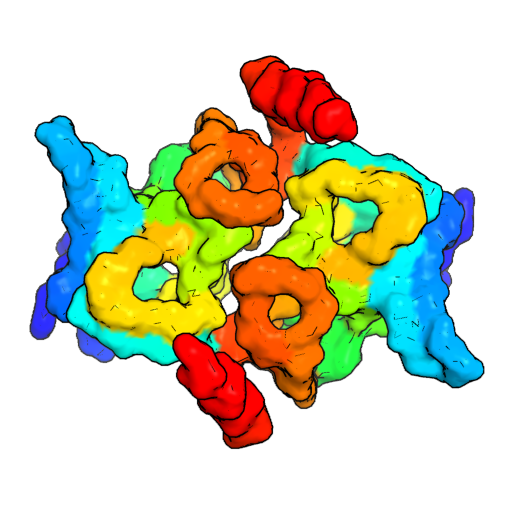 -14.760 16.467 -11.021 1.00 57.00 154 LEU B C 1
ATOM 2349 O O . LEU B 1 154 ? -13.723 16.682 -11.656 1.00 57.78 154 LEU B O 1
ATOM 2354 N N . PRO B 1 155 ? -15.946 16.363 -11.627 1.00 59.08 155 PRO B N 1
ATOM 2355 C CA . PRO B 1 155 ? -16.106 16.817 -13.015 1.00 60.20 155 PRO B CA 1
ATOM 2356 C C . PRO B 1 155 ? -15.487 18.197 -13.206 1.00 64.21 155 PRO B C 1
ATOM 2357 O O . PRO B 1 155 ? -15.531 19.045 -12.309 1.00 62.53 155 PRO B O 1
ATOM 2361 N N . ASN B 1 156 ? -14.862 18.407 -14.368 1.00 65.04 156 ASN B N 1
ATOM 2362 C CA . ASN B 1 156 ? -14.286 19.709 -14.680 1.00 68.99 156 ASN B CA 1
ATOM 2363 C C . ASN B 1 156 ? -15.393 20.589 -15.271 1.00 78.78 156 ASN B C 1
ATOM 2364 O O . ASN B 1 156 ? -16.577 20.241 -15.221 1.00 78.72 156 ASN B O 1
ATOM 2369 N N . ASP B 1 157 ? -15.044 21.745 -15.842 1.00 88.55 157 ASP B N 1
ATOM 2370 C CA . ASP B 1 157 ? -16.110 22.645 -16.271 1.00 92.98 157 ASP B CA 1
ATOM 2371 C C . ASP B 1 157 ? -16.827 22.146 -17.528 1.00 89.47 157 ASP B C 1
ATOM 2372 O O . ASP B 1 157 ? -18.042 22.346 -17.648 1.00 93.36 157 ASP B O 1
ATOM 2377 N N . ILE B 1 158 ? -16.129 21.465 -18.450 1.00 82.22 158 ILE B N 1
ATOM 2378 C CA . ILE B 1 158 ? -16.854 20.734 -19.494 1.00 78.52 158 ILE B CA 1
ATOM 2379 C C . ILE B 1 158 ? -17.751 19.682 -18.864 1.00 74.22 158 ILE B C 1
ATOM 2380 O O . ILE B 1 158 ? -18.903 19.499 -19.269 1.00 75.23 158 ILE B O 1
ATOM 2385 N N . GLY B 1 159 ? -17.237 18.981 -17.853 1.00 74.69 159 GLY B N 1
ATOM 2386 C CA . GLY B 1 159 ? -17.943 17.823 -17.329 1.00 72.30 159 GLY B CA 1
ATOM 2387 C C . GLY B 1 159 ? -19.348 18.133 -16.849 1.00 76.99 159 GLY B C 1
ATOM 2388 O O . GLY B 1 159 ? -20.293 17.399 -17.157 1.00 75.67 159 GLY B O 1
ATOM 2389 N N . GLN B 1 160 ? -19.499 19.210 -16.069 1.00 85.00 160 GLN B N 1
ATOM 2390 C CA . GLN B 1 160 ? -20.818 19.625 -15.597 1.00 90.03 160 GLN B CA 1
ATOM 2391 C C . GLN B 1 160 ? -21.815 19.698 -16.741 1.00 88.28 160 GLN B C 1
ATOM 2392 O O . GLN B 1 160 ? -22.853 19.036 -16.719 1.00 89.59 160 GLN B O 1
ATOM 2398 N N . ALA B 1 161 ? -21.501 20.502 -17.756 1.00 85.57 161 ALA B N 1
ATOM 2399 C CA . ALA B 1 161 ? -22.388 20.718 -18.889 1.00 78.73 161 ALA B CA 1
ATOM 2400 C C . ALA B 1 161 ? -23.077 19.441 -19.362 1.00 82.41 161 ALA B C 1
ATOM 2401 O O . ALA B 1 161 ? -24.304 19.331 -19.305 1.00 83.61 161 ALA B O 1
ATOM 2403 N N . LEU B 1 162 ? -22.301 18.455 -19.818 1.00 78.69 162 LEU B N 1
ATOM 2404 C CA . LEU B 1 162 ? -22.901 17.191 -20.241 1.00 82.12 162 LEU B CA 1
ATOM 2405 C C . LEU B 1 162 ? -23.733 16.578 -19.115 1.00 85.53 162 LEU B C 1
ATOM 2406 O O . LEU B 1 162 ? -24.849 16.090 -19.346 1.00 84.27 162 LEU B O 1
ATOM 2411 N N . LEU B 1 163 ? -23.210 16.617 -17.885 1.00 85.57 163 LEU B N 1
ATOM 2412 C CA . LEU B 1 163 ? -23.936 16.122 -16.712 1.00 85.51 163 LEU B CA 1
ATOM 2413 C C . LEU B 1 163 ? -25.070 17.073 -16.326 1.00 91.74 163 LEU B C 1
ATOM 2414 O O . LEU B 1 163 ? -26.255 16.746 -16.466 1.00 89.39 163 LEU B O 1
ATOM 2419 N N . ALA B 1 164 ? -24.710 18.264 -15.833 1.00 99.32 164 ALA B N 1
ATOM 2420 C CA . ALA B 1 164 ? -25.680 19.258 -15.388 1.00 100.70 164 ALA B CA 1
ATOM 2421 C C . ALA B 1 164 ? -26.604 19.729 -16.507 1.00 105.07 164 ALA B C 1
ATOM 2422 O O . ALA B 1 164 ? -27.540 20.490 -16.239 1.00 108.51 164 ALA B O 1
ATOM 2424 N N . GLY B 1 165 ? -26.370 19.308 -17.745 1.00 92.09 165 GLY B N 1
ATOM 2425 C CA . GLY B 1 165 ? -27.323 19.562 -18.801 1.00 86.70 165 GLY B CA 1
ATOM 2426 C C . GLY B 1 165 ? -28.238 18.378 -18.985 1.00 84.85 165 GLY B C 1
ATOM 2427 O O . GLY B 1 165 ? -29.453 18.542 -19.109 1.00 88.27 165 GLY B O 1
ATOM 2428 N N . LEU B 1 166 ? -27.674 17.172 -18.985 1.00 84.29 166 LEU B N 1
ATOM 2429 C CA . LEU B 1 166 ? -28.480 15.975 -19.205 1.00 86.74 166 LEU B CA 1
ATOM 2430 C C . LEU B 1 166 ? -29.390 15.647 -18.032 1.00 88.49 166 LEU B C 1
ATOM 2431 O O . LEU B 1 166 ? -30.067 14.608 -18.067 1.00 82.27 166 LEU B O 1
ATOM 2436 N N . ARG B 1 167 ? -29.470 16.586 -17.101 1.00 99.77 167 ARG B N 1
ATOM 2437 C CA . ARG B 1 167 ? -30.387 16.477 -15.985 1.00 102.22 167 ARG B CA 1
ATOM 2438 C C . ARG B 1 167 ? -31.626 17.247 -16.424 1.00 103.32 167 ARG B C 1
ATOM 2439 O O . ARG B 1 167 ? -32.447 17.613 -15.596 1.00 103.34 167 ARG B O 1
ATOM 2447 N N . ALA B 1 168 ? -31.756 17.517 -17.726 1.00 92.76 168 ALA B N 1
ATOM 2448 C CA . ALA B 1 168 ? -32.941 18.194 -18.260 1.00 78.37 168 ALA B CA 1
ATOM 2449 C C . ALA B 1 168 ? -33.813 17.065 -18.621 1.00 82.46 168 ALA B C 1
ATOM 2450 O O . ALA B 1 168 ? -34.978 17.247 -18.934 1.00 77.62 168 ALA B O 1
ATOM 2452 N N . ALA B 1 169 ? -33.256 15.869 -18.545 1.00 88.04 169 ALA B N 1
ATOM 2453 C CA . ALA B 1 169 ? -34.018 14.670 -18.837 1.00 91.02 169 ALA B CA 1
ATOM 2454 C C . ALA B 1 169 ? -34.938 14.418 -17.677 1.00 84.08 169 ALA B C 1
ATOM 2455 O O . ALA B 1 169 ? -35.357 13.287 -17.446 1.00 86.05 169 ALA B O 1
ATOM 2457 N N . ALA B 1 170 ? -35.246 15.462 -16.927 1.00 30.00 170 ALA B N 1
ATOM 2458 C CA . ALA B 1 170 ? -36.189 15.362 -15.845 1.00 30.00 170 ALA B CA 1
ATOM 2459 C C . ALA B 1 170 ? -37.488 15.012 -16.500 1.00 30.00 170 ALA B C 1
ATOM 2460 O O . ALA B 1 170 ? -38.199 14.119 -16.057 1.00 30.00 170 ALA B O 1
ATOM 2462 N N . LEU B 1 171 ? -37.807 15.713 -17.571 1.00 30.00 171 LEU B N 1
ATOM 2463 C CA . LEU B 1 171 ? -39.018 15.450 -18.305 1.00 30.00 171 LEU B CA 1
ATOM 2464 C C . LEU B 1 171 ? -38.759 14.445 -19.411 1.00 30.00 171 LEU B C 1
ATOM 2465 O O . LEU B 1 171 ? -38.989 13.252 -19.249 1.00 30.00 171 LEU B O 1
#

Solvent-accessible surface area: 15916 Å² total

B-factor: mean 57.74, std 21.94, range [26.02, 190.05]